Protein AF-B8MJU3-F1 (afdb_monomer)

InterPro domains:
  IPR012337 Ribonuclease H-like superfamily [SSF53098] (1-174)

Mean predicted aligned error: 14.0 Å

pLDDT: mean 76.16, std 20.63, range [31.31, 95.5]

Solvent-accessible surface area (backbone atoms only — not comparable to full-atom values): 12995 Å² total; per-residue (Å²): 107,64,70,57,50,65,76,37,40,71,60,53,54,52,50,38,72,73,38,88,91,46,84,77,80,50,74,64,53,54,50,51,53,50,51,54,40,55,57,51,49,54,56,45,51,61,55,44,56,40,57,75,69,46,82,48,64,39,52,47,53,61,53,53,51,51,53,51,50,53,44,48,34,40,38,69,35,38,82,99,26,53,88,53,55,67,71,57,20,50,53,38,49,58,45,47,64,65,46,46,62,56,49,53,60,52,71,74,37,64,64,34,59,50,37,32,73,68,32,61,47,58,53,49,52,51,49,36,68,76,31,91,47,58,70,59,31,52,49,50,54,50,54,51,51,53,52,47,44,71,76,56,58,81,77,82,71,76,73,67,83,66,76,77,78,94,73,77,95,68,87,75,61,69,66,63,63,55,55,61,71,71,52,82,87,84,68,79,91,65,53,69,68,55,40,70,66,69,51,82,78,77,70,84,77,71,70,80,54,91,58,83,88,76,123

Radius of gyration: 25.43 Å; Cα contacts (8 Å, |Δi|>4): 110; chains: 1; bounding box: 54×61×66 Å

Secondary structure (DSSP, 8-state):
-HHHHHHTHHHHHHHHHH-TTSPPPPHHHHHHHHHHHHHHHHHHHHHHHHHHT---TTTHHHHHHHHHHHHHHHHHT-GGGTT--HHHHHHHHHHHHHHHHHHHHHHH-HHHHHHHHH-HHHHHHHHHHH-S-HHHHHHHHHHHHHHHHHHS---------------------HHHHHHHHTS-S------HHHHHHHS-S--TTGGG-TTTT--

Foldseek 3Di:
DLVVCLVCVVVVQVVCVVDVPDDHDDPVNSVLSVLVCVLVVQLCVLVVVCVVLDPDLLCVVVSLVSNLVSLVCLLVCHDPRVPPDNVRSVVSVVVNVVSVVVSVVSVVDCSSVVSNVPQVQNVLVVQCVVDPDNVVSVVVVVVVLVVCCVVDPPPPPPPPPPPPPDDDDDDDDPVVVVVVVVDDPDDDDDPPSCCSHPNSPDPVPPVPDPCPVPD

Structure (mmCIF, N/CA/C/O backbone):
data_AF-B8MJU3-F1
#
_entry.id   AF-B8MJU3-F1
#
loop_
_atom_site.group_PDB
_atom_site.id
_atom_site.type_symbol
_atom_site.label_atom_id
_atom_site.label_alt_id
_atom_site.label_comp_id
_atom_site.label_asym_id
_atom_site.label_entity_id
_atom_site.label_seq_id
_atom_site.pdbx_PDB_ins_code
_atom_site.Cartn_x
_atom_site.Cartn_y
_atom_site.Cartn_z
_atom_site.occupancy
_atom_site.B_iso_or_equiv
_atom_site.auth_seq_id
_atom_site.auth_comp_id
_atom_site.auth_asym_id
_atom_site.auth_atom_id
_atom_site.pdbx_PDB_model_num
ATOM 1 N N . MET A 1 1 ? -8.856 -7.211 10.590 1.00 86.12 1 MET A N 1
ATOM 2 C CA . MET A 1 1 ? -9.450 -7.024 11.937 1.00 86.12 1 MET A CA 1
ATOM 3 C C . MET A 1 1 ? -10.323 -5.772 12.007 1.00 86.12 1 MET A C 1
ATOM 5 O O . MET A 1 1 ? -11.527 -5.932 12.130 1.00 86.12 1 MET A O 1
ATOM 9 N N . LEU A 1 2 ? -9.765 -4.559 11.866 1.00 90.81 2 LEU A N 1
ATOM 10 C CA . LEU A 1 2 ? -10.526 -3.297 11.968 1.00 90.81 2 LEU A CA 1
ATOM 11 C C . LEU A 1 2 ? -11.702 -3.201 10.983 1.00 90.81 2 LEU A C 1
ATOM 13 O O . LEU A 1 2 ? -12.806 -2.877 11.398 1.00 90.81 2 LEU A O 1
ATOM 17 N N . SER A 1 3 ? -11.503 -3.586 9.717 1.00 92.44 3 SER A N 1
ATOM 18 C CA . SER A 1 3 ? -12.593 -3.635 8.725 1.00 92.44 3 SER A CA 1
ATOM 19 C C . SER A 1 3 ? -13.767 -4.509 9.190 1.00 92.44 3 SER A C 1
ATOM 21 O O . SER A 1 3 ? -14.924 -4.105 9.118 1.00 92.44 3 SER A O 1
ATOM 23 N N . ASN A 1 4 ? -13.472 -5.694 9.738 1.00 92.69 4 ASN A N 1
ATOM 24 C CA . ASN A 1 4 ? -14.496 -6.608 10.247 1.00 92.69 4 ASN A CA 1
ATOM 25 C C . ASN A 1 4 ? -15.175 -6.049 11.501 1.00 92.69 4 ASN A C 1
ATOM 27 O O . ASN A 1 4 ? -16.384 -6.209 11.645 1.00 92.69 4 ASN A O 1
ATOM 31 N N . ALA A 1 5 ? -14.421 -5.381 12.380 1.00 91.31 5 ALA A N 1
ATOM 32 C CA . ALA A 1 5 ? -14.964 -4.733 13.569 1.00 91.31 5 ALA A CA 1
ATOM 33 C C . ALA A 1 5 ? -15.941 -3.607 13.198 1.00 91.31 5 ALA A C 1
ATOM 35 O O . ALA A 1 5 ? -17.046 -3.566 13.726 1.00 91.31 5 ALA A O 1
ATOM 36 N N . LEU A 1 6 ? -15.587 -2.759 12.227 1.00 92.94 6 LEU A N 1
ATOM 37 C CA . LEU A 1 6 ? -16.462 -1.693 11.727 1.00 92.94 6 LEU A CA 1
ATOM 38 C C . LEU A 1 6 ? -17.726 -2.255 11.057 1.00 92.94 6 LEU A C 1
ATOM 40 O O . LEU A 1 6 ? -18.827 -1.786 11.334 1.00 92.94 6 LEU A O 1
ATOM 44 N N . LYS A 1 7 ? -17.596 -3.308 10.236 1.00 94.75 7 LYS A N 1
ATOM 45 C CA . LYS A 1 7 ? -18.743 -4.003 9.617 1.00 94.75 7 LYS A CA 1
ATOM 46 C C . LYS A 1 7 ? -19.655 -4.683 10.639 1.00 94.75 7 LYS A C 1
ATOM 48 O O . LYS A 1 7 ? -20.855 -4.782 10.413 1.00 94.75 7 LYS A O 1
ATOM 53 N N . SER A 1 8 ? -19.083 -5.147 11.748 1.00 94.12 8 SER A N 1
ATOM 54 C CA . SER A 1 8 ? -19.797 -5.875 12.805 1.00 94.12 8 SER A CA 1
ATOM 55 C C . SER A 1 8 ? -20.167 -4.984 13.992 1.00 94.12 8 SER A C 1
ATOM 57 O O . SER A 1 8 ? -20.464 -5.496 15.072 1.00 94.12 8 SER A O 1
ATOM 59 N N . ARG A 1 9 ? -20.129 -3.653 13.823 1.00 92.75 9 ARG A N 1
ATOM 60 C CA . ARG A 1 9 ? -20.332 -2.676 14.900 1.00 92.75 9 ARG A CA 1
ATOM 61 C C . ARG A 1 9 ? -21.593 -2.965 15.714 1.00 92.75 9 ARG A C 1
ATOM 63 O O . ARG A 1 9 ? -21.522 -3.071 16.932 1.00 92.75 9 ARG A O 1
ATOM 70 N N . THR A 1 10 ? -22.728 -3.163 15.046 1.00 92.00 10 THR A N 1
ATOM 71 C CA . THR A 1 10 ? -24.014 -3.423 15.710 1.00 92.00 10 THR A CA 1
ATOM 72 C C . THR A 1 10 ? -24.003 -4.721 16.517 1.00 92.00 10 THR A C 1
ATOM 74 O O . THR A 1 10 ? -24.606 -4.794 17.584 1.00 92.00 10 THR A O 1
ATOM 77 N N . GLN A 1 11 ? -23.336 -5.764 16.022 1.00 92.56 11 GLN A N 1
ATOM 78 C CA . GLN A 1 11 ? -23.203 -7.039 16.725 1.00 92.56 11 GLN A CA 1
ATOM 79 C C . GLN A 1 11 ? -22.299 -6.895 17.953 1.00 92.56 11 GLN A C 1
ATOM 81 O O . GLN A 1 11 ? -22.631 -7.430 19.006 1.00 92.56 11 GLN A O 1
ATOM 86 N N . ILE A 1 12 ? -21.200 -6.144 17.835 1.00 91.19 12 ILE A N 1
ATOM 87 C CA . ILE A 1 12 ? -20.267 -5.871 18.936 1.00 91.19 12 ILE A CA 1
ATOM 88 C C . ILE A 1 12 ? -20.951 -5.046 20.031 1.00 91.19 12 ILE A C 1
ATOM 90 O O . ILE A 1 12 ? -20.868 -5.404 21.201 1.00 91.19 12 ILE A O 1
ATOM 94 N N . GLU A 1 13 ? -21.679 -3.988 19.666 1.00 91.00 13 GLU A N 1
ATOM 95 C CA . GLU A 1 13 ? -22.433 -3.165 20.622 1.00 91.00 13 GLU A CA 1
ATOM 96 C C . GLU A 1 13 ? -23.499 -3.990 21.361 1.00 91.00 13 GLU A C 1
ATOM 98 O O . GLU A 1 13 ? -23.628 -3.877 22.578 1.00 91.00 13 GLU A O 1
ATOM 103 N N . LYS A 1 14 ? -24.219 -4.873 20.653 1.00 90.94 14 LYS A N 1
ATOM 104 C CA . LYS A 1 14 ? -25.174 -5.802 21.279 1.00 90.94 14 LYS A CA 1
ATOM 105 C C . LYS A 1 14 ? -24.488 -6.778 22.229 1.00 90.94 14 LYS A C 1
ATOM 107 O O . LYS A 1 14 ? -24.995 -6.997 23.320 1.00 90.94 14 LYS A O 1
ATOM 112 N N . PHE A 1 15 ? -23.362 -7.360 21.826 1.00 90.31 15 PHE A N 1
ATOM 113 C CA . PHE A 1 15 ? -22.609 -8.294 22.661 1.00 90.31 15 PHE A CA 1
ATOM 114 C C . PHE A 1 15 ? -22.141 -7.633 23.964 1.00 90.31 15 PHE A C 1
ATOM 116 O O . PHE A 1 15 ? -22.414 -8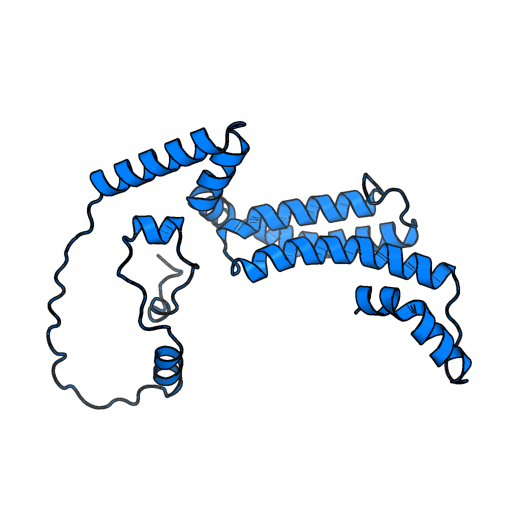.157 25.037 1.00 90.31 15 PHE A O 1
ATOM 123 N N . ILE A 1 16 ? -21.542 -6.441 23.879 1.00 89.69 16 ILE A N 1
ATOM 124 C CA . ILE A 1 16 ? -21.100 -5.666 25.051 1.00 89.69 16 ILE A CA 1
ATOM 125 C C . ILE A 1 16 ? -22.281 -5.256 25.936 1.00 89.69 16 ILE A C 1
ATOM 127 O O . ILE A 1 16 ? -22.144 -5.162 27.145 1.00 89.69 16 ILE A O 1
ATOM 131 N N . HIS A 1 17 ? -23.463 -5.028 25.363 1.00 86.31 17 HIS A N 1
ATOM 132 C CA . HIS A 1 17 ? -24.648 -4.744 26.169 1.00 86.31 17 HIS A CA 1
ATOM 133 C C . HIS A 1 17 ? -25.089 -5.941 27.031 1.00 86.31 17 HIS A C 1
ATOM 135 O O . HIS A 1 17 ? -25.634 -5.736 28.113 1.00 86.31 17 HIS A O 1
ATOM 141 N N . TYR A 1 18 ? -24.875 -7.173 26.557 1.00 88.31 18 TYR A N 1
ATOM 142 C CA . TYR A 1 18 ? -25.215 -8.390 27.299 1.00 88.31 18 TYR A CA 1
ATOM 143 C C . TYR A 1 18 ? -24.105 -8.850 28.253 1.00 88.31 18 TYR A C 1
ATOM 145 O O . TYR A 1 18 ? -24.414 -9.446 29.282 1.00 88.31 18 TYR A O 1
ATOM 153 N N . GLU A 1 19 ? -22.842 -8.565 27.939 1.00 86.81 19 GLU A N 1
ATOM 154 C CA . GLU A 1 19 ? -21.684 -8.899 28.773 1.00 86.81 19 GLU A CA 1
ATOM 155 C C . GLU A 1 19 ? -21.297 -7.726 29.682 1.00 86.81 19 GLU A C 1
ATOM 157 O O . GLU A 1 19 ? -20.797 -6.702 29.222 1.00 86.81 19 GLU A O 1
ATOM 162 N N . THR A 1 20 ? -21.474 -7.871 30.997 1.00 77.69 20 THR A N 1
ATOM 163 C CA . THR A 1 20 ? -21.206 -6.796 31.975 1.00 77.69 20 THR A CA 1
ATOM 164 C C . THR A 1 20 ? -19.725 -6.480 32.184 1.00 77.69 20 THR A C 1
ATOM 166 O O . THR A 1 20 ? -19.395 -5.490 32.834 1.00 77.69 20 THR A O 1
ATOM 169 N N . ASP A 1 21 ? -18.837 -7.308 31.641 1.00 87.50 21 ASP A N 1
ATOM 170 C CA . ASP A 1 21 ? -17.393 -7.215 31.858 1.00 87.50 21 ASP A CA 1
ATOM 171 C C . ASP A 1 21 ? -16.719 -6.152 30.974 1.00 87.50 21 ASP A C 1
ATOM 173 O O . ASP A 1 21 ? -15.553 -5.810 31.186 1.00 87.50 21 ASP A O 1
ATOM 177 N N . PHE A 1 22 ? -17.441 -5.598 29.993 1.00 83.62 22 PHE A N 1
ATOM 178 C CA . PHE A 1 22 ? -16.900 -4.641 29.033 1.00 83.62 22 PHE A CA 1
ATOM 179 C C . PHE A 1 22 ? -17.599 -3.284 29.109 1.00 83.62 22 PHE A C 1
ATOM 181 O O . PHE A 1 22 ? -18.823 -3.176 29.089 1.00 83.62 22 PHE A O 1
ATOM 188 N N . SER A 1 23 ? -16.804 -2.214 29.108 1.00 86.06 23 SER A N 1
ATOM 189 C CA . SER A 1 23 ? -17.331 -0.862 28.925 1.00 86.06 23 SER A CA 1
ATOM 190 C C . SER A 1 23 ? -17.822 -0.666 27.482 1.00 86.06 23 SER A C 1
ATOM 192 O O . SER A 1 23 ? -17.116 -1.053 26.546 1.00 86.06 23 SER A O 1
ATOM 194 N N . PRO A 1 24 ? -18.990 -0.031 27.265 1.00 87.06 24 PRO A N 1
ATOM 195 C CA . PRO A 1 24 ? -19.489 0.250 25.925 1.00 87.06 24 PRO A CA 1
ATOM 196 C C . PRO A 1 24 ? -18.590 1.253 25.199 1.00 87.06 24 PRO A C 1
ATOM 198 O O . PRO A 1 24 ? -18.141 2.242 25.779 1.00 87.06 24 PRO A O 1
ATOM 201 N N . PHE A 1 25 ? -18.371 1.017 23.905 1.00 89.31 25 PHE A N 1
ATOM 202 C CA . PHE A 1 25 ? -17.689 1.973 23.038 1.00 89.31 25 PHE A CA 1
ATOM 203 C C . PHE A 1 25 ? -18.549 3.218 22.827 1.00 89.31 25 PHE A C 1
ATOM 205 O O . PHE A 1 25 ? -19.739 3.134 22.513 1.00 89.31 25 PHE A O 1
ATOM 212 N N . SER A 1 26 ? -17.933 4.387 22.953 1.00 91.19 26 SER A N 1
ATOM 213 C CA . SER A 1 26 ? -18.559 5.652 22.599 1.00 91.19 26 SER A CA 1
ATOM 214 C C . SER A 1 26 ? -18.568 5.858 21.082 1.00 91.19 26 SER A C 1
ATOM 216 O O . SER A 1 26 ? -17.800 5.250 20.333 1.00 91.19 26 SER A O 1
ATOM 218 N N . GLN A 1 27 ? -19.394 6.792 20.603 1.00 91.00 27 GLN A N 1
ATOM 219 C CA . GLN A 1 27 ? -19.355 7.203 19.196 1.00 91.00 27 GLN A CA 1
ATOM 220 C C . GLN A 1 27 ? -17.965 7.724 18.788 1.00 91.00 27 GLN A C 1
ATOM 222 O O . GLN A 1 27 ? -17.541 7.502 17.656 1.00 91.00 27 GLN A O 1
ATOM 227 N N . LYS A 1 28 ? -17.240 8.370 19.712 1.00 92.00 28 LYS A N 1
ATOM 228 C CA . LYS A 1 28 ? -15.878 8.860 19.475 1.00 92.00 28 LYS A CA 1
ATOM 229 C C . LYS A 1 28 ? -14.897 7.710 19.241 1.00 92.00 28 LYS A C 1
ATOM 231 O O . LYS A 1 28 ? -14.054 7.817 18.356 1.00 92.00 28 LYS A O 1
ATOM 236 N N . ASP A 1 29 ? -15.037 6.605 19.972 1.00 91.56 29 ASP A N 1
ATOM 237 C CA . ASP A 1 29 ? -14.177 5.428 19.794 1.00 91.56 29 ASP A CA 1
ATOM 238 C C . ASP A 1 29 ? -14.369 4.808 18.408 1.00 91.56 29 ASP A C 1
ATOM 240 O O . ASP A 1 29 ? -13.398 4.476 17.730 1.00 91.56 29 ASP A O 1
ATOM 244 N N . TRP A 1 30 ? -15.617 4.728 17.939 1.00 93.75 30 TRP A N 1
ATOM 245 C CA . TRP A 1 30 ? -15.925 4.248 16.592 1.00 93.75 30 TRP A CA 1
ATOM 246 C C . TRP A 1 30 ? -15.385 5.165 15.495 1.00 93.75 30 TRP A C 1
ATOM 248 O O . TRP A 1 30 ? -14.824 4.670 14.516 1.00 93.75 30 TRP A O 1
ATOM 258 N N . THR A 1 31 ? -15.504 6.486 15.661 1.00 93.12 31 THR A N 1
ATOM 259 C CA . THR A 1 31 ? -14.903 7.458 14.735 1.00 93.12 31 THR A CA 1
ATOM 260 C C . THR A 1 31 ? -13.386 7.294 14.683 1.00 93.12 31 THR A C 1
ATOM 262 O O . THR A 1 31 ? -12.822 7.159 13.597 1.00 93.12 31 THR A O 1
ATOM 265 N N . ARG A 1 32 ? -12.733 7.190 15.846 1.00 93.06 32 ARG A N 1
ATOM 266 C CA . ARG A 1 32 ? -11.284 6.982 15.955 1.00 93.06 32 ARG A CA 1
ATOM 267 C C . ARG A 1 32 ? -10.842 5.688 15.266 1.00 93.06 32 ARG A C 1
ATOM 269 O O . ARG A 1 32 ? -9.872 5.684 14.512 1.00 93.06 32 ARG A O 1
ATOM 276 N N . LEU A 1 33 ? -11.567 4.586 15.476 1.00 94.00 33 LEU A N 1
ATOM 277 C CA . LEU A 1 33 ? -11.304 3.306 14.805 1.00 94.00 33 LEU A CA 1
ATOM 278 C C . LEU A 1 33 ? -11.457 3.409 13.284 1.00 94.00 33 LEU A C 1
ATOM 280 O O . LEU A 1 33 ? -10.676 2.799 12.553 1.00 94.00 33 LEU A O 1
ATOM 284 N N . SER A 1 34 ? -12.435 4.181 12.807 1.00 93.88 34 SER A N 1
ATOM 285 C CA . SER A 1 34 ? -12.635 4.431 11.379 1.00 93.88 34 SER A CA 1
ATOM 286 C C . SER A 1 34 ? -11.477 5.224 10.772 1.00 93.88 34 SER A C 1
ATOM 288 O O . SER A 1 34 ? -10.950 4.823 9.738 1.00 93.88 34 SER A O 1
ATOM 290 N N . GLN A 1 35 ? -11.025 6.295 11.429 1.00 94.19 35 GLN A N 1
ATOM 291 C C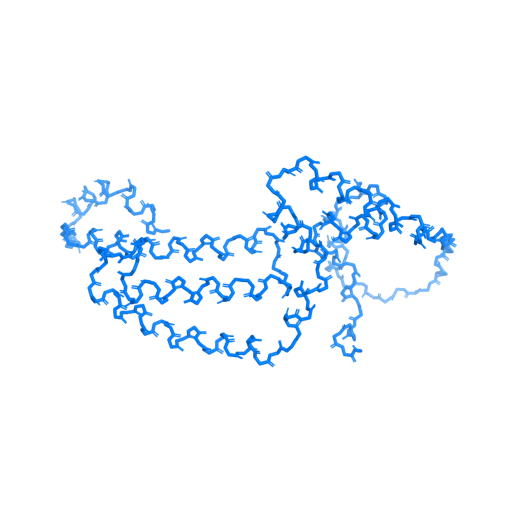A . GLN A 1 35 ? -9.875 7.091 10.979 1.00 94.19 35 GLN A CA 1
ATOM 292 C C . GLN A 1 35 ? -8.591 6.245 10.928 1.00 94.19 35 GLN A C 1
ATOM 294 O O . GLN A 1 35 ? -7.889 6.243 9.919 1.00 94.19 35 GLN A O 1
ATOM 299 N N . ILE A 1 36 ? -8.323 5.436 11.963 1.00 94.31 36 ILE A N 1
ATOM 300 C CA . ILE A 1 36 ? -7.186 4.498 11.974 1.00 94.31 36 ILE A CA 1
ATOM 301 C C . ILE A 1 36 ? -7.300 3.484 10.826 1.00 94.31 36 ILE A C 1
ATOM 303 O O . ILE A 1 36 ? -6.309 3.167 10.165 1.00 94.31 36 ILE A O 1
ATOM 307 N N . HIS A 1 37 ? -8.505 2.965 10.577 1.00 94.50 37 HIS A N 1
ATOM 308 C CA . HIS A 1 37 ? -8.744 2.024 9.489 1.00 94.50 37 HIS A CA 1
ATOM 309 C C . HIS A 1 37 ? -8.447 2.636 8.118 1.00 94.50 37 HIS A C 1
ATOM 311 O O . HIS A 1 37 ? -7.859 1.944 7.296 1.00 94.50 37 HIS A O 1
ATOM 317 N N . ILE A 1 38 ? -8.809 3.899 7.872 1.00 92.81 38 ILE A N 1
ATOM 318 C CA . ILE A 1 38 ? -8.563 4.574 6.588 1.00 92.81 38 ILE A CA 1
ATOM 319 C C . ILE A 1 38 ? -7.065 4.549 6.251 1.00 92.81 38 ILE A C 1
ATOM 321 O O . ILE A 1 38 ? -6.686 4.003 5.215 1.00 92.81 38 ILE A O 1
ATOM 325 N N . ILE A 1 39 ? -6.208 4.998 7.172 1.00 92.25 39 ILE A N 1
ATOM 326 C CA . ILE A 1 39 ? -4.750 5.014 6.969 1.00 92.25 39 ILE A CA 1
ATOM 327 C C . ILE A 1 39 ? -4.203 3.594 6.773 1.00 92.25 39 ILE A C 1
ATOM 329 O O . ILE A 1 39 ? -3.500 3.310 5.802 1.00 92.25 39 ILE A O 1
ATOM 333 N N . LEU A 1 40 ? -4.547 2.670 7.678 1.00 93.19 40 LEU A N 1
ATOM 334 C CA . LEU A 1 40 ? -4.032 1.300 7.615 1.00 93.19 40 LEU A CA 1
ATOM 335 C C . LEU A 1 40 ? -4.541 0.530 6.395 1.00 93.19 40 LEU A C 1
ATOM 337 O O . LEU A 1 40 ? -3.854 -0.372 5.921 1.00 93.19 40 LEU A O 1
ATOM 341 N N . SER A 1 41 ? -5.726 0.861 5.884 1.00 91.75 41 SER A N 1
ATOM 342 C CA . SER A 1 41 ? -6.273 0.230 4.685 1.00 91.75 41 SER A CA 1
ATOM 343 C C . SER A 1 41 ? -5.472 0.600 3.441 1.00 91.75 41 SER A C 1
ATOM 345 O O . SER A 1 41 ? -5.120 -0.302 2.688 1.00 91.75 41 SER A O 1
ATOM 347 N N . LYS A 1 42 ? -5.085 1.875 3.289 1.00 89.88 42 LYS A N 1
ATOM 348 C CA . LYS A 1 42 ? -4.201 2.338 2.208 1.00 89.88 42 LYS A CA 1
ATOM 349 C C . LYS A 1 42 ? -2.804 1.736 2.317 1.00 89.88 42 LYS A C 1
ATOM 351 O O . LYS A 1 42 ? -2.272 1.215 1.344 1.00 89.88 42 LYS A O 1
ATOM 356 N N . PHE A 1 43 ? -2.245 1.692 3.526 1.00 89.75 43 PHE A N 1
ATOM 357 C CA . PHE A 1 43 ? -0.972 1.008 3.765 1.00 89.75 43 PHE A CA 1
ATOM 358 C C . PHE A 1 43 ? -1.042 -0.483 3.374 1.00 89.75 43 PHE A C 1
ATOM 360 O O . PHE A 1 43 ? -0.129 -1.031 2.751 1.00 89.75 43 PHE A O 1
ATOM 367 N N . ASN A 1 44 ? -2.145 -1.153 3.721 1.00 90.19 44 ASN A N 1
ATOM 368 C CA . ASN A 1 44 ? -2.381 -2.544 3.348 1.00 90.19 44 ASN A CA 1
ATOM 369 C C . ASN A 1 44 ? -2.562 -2.714 1.836 1.00 90.19 44 ASN A C 1
ATOM 371 O O . ASN A 1 44 ? -2.059 -3.683 1.294 1.00 90.19 44 ASN A O 1
ATOM 375 N N . GLU A 1 45 ? -3.252 -1.802 1.156 1.00 87.31 45 GLU A N 1
ATOM 376 C CA . GLU A 1 45 ? -3.428 -1.825 -0.301 1.00 87.31 45 GLU A CA 1
ATOM 377 C C . GLU A 1 45 ? -2.072 -1.843 -1.020 1.00 87.31 45 GLU A C 1
ATOM 379 O O . GLU A 1 45 ? -1.799 -2.760 -1.798 1.00 87.31 45 GLU A O 1
ATOM 384 N N . PHE A 1 46 ? -1.172 -0.919 -0.666 1.00 82.19 46 PHE A N 1
ATOM 385 C CA . PHE A 1 46 ? 0.169 -0.864 -1.251 1.00 82.19 46 PHE A CA 1
ATOM 386 C C . PHE A 1 46 ? 1.005 -2.104 -0.933 1.00 82.19 46 PHE A C 1
ATOM 388 O O . PHE A 1 46 ? 1.656 -2.659 -1.811 1.00 82.19 46 PHE A O 1
ATOM 395 N N . THR A 1 47 ? 0.992 -2.585 0.310 1.00 82.88 47 THR A N 1
ATOM 396 C CA . THR A 1 47 ? 1.794 -3.763 0.689 1.00 82.88 47 THR A CA 1
ATOM 397 C C . THR A 1 47 ? 1.222 -5.080 0.153 1.00 82.88 47 THR A C 1
ATOM 399 O O . THR A 1 47 ? 1.980 -6.001 -0.175 1.00 82.88 47 THR A O 1
ATOM 402 N N . LEU A 1 48 ? -0.100 -5.173 0.003 1.00 82.44 48 LEU A N 1
ATOM 403 C CA . LEU A 1 48 ? -0.780 -6.315 -0.598 1.00 82.44 48 LEU A CA 1
ATOM 404 C C . LEU A 1 48 ? -0.483 -6.400 -2.093 1.00 82.44 48 LEU A C 1
ATOM 406 O O . LEU A 1 48 ? -0.128 -7.482 -2.552 1.00 82.44 48 LEU A O 1
ATOM 410 N N . PHE A 1 49 ? -0.527 -5.276 -2.816 1.00 76.94 49 PHE A N 1
ATOM 411 C CA . PHE A 1 49 ? -0.185 -5.215 -4.243 1.00 76.94 49 PHE A CA 1
ATOM 412 C C . PHE A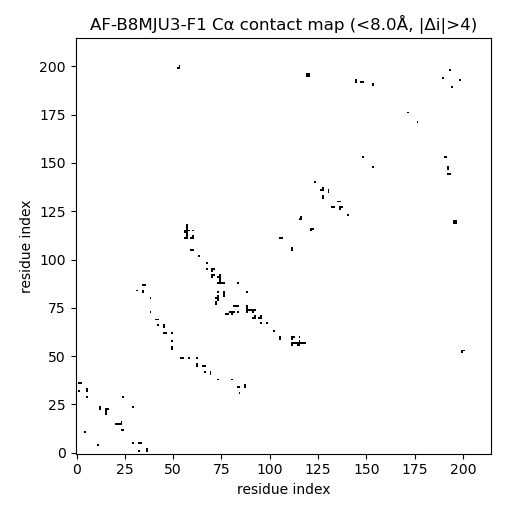 1 49 ? 1.155 -5.909 -4.540 1.00 76.94 49 PHE A C 1
ATOM 414 O O . PHE A 1 49 ? 1.286 -6.707 -5.466 1.00 76.94 49 PHE A O 1
ATOM 421 N N . VAL A 1 50 ? 2.146 -5.676 -3.687 1.00 71.69 50 VAL A N 1
ATOM 422 C CA . VAL A 1 50 ? 3.504 -6.230 -3.803 1.00 71.69 50 VAL A CA 1
ATOM 423 C C . VAL A 1 50 ? 3.543 -7.703 -3.447 1.00 71.69 50 VAL A C 1
ATOM 425 O O . VAL A 1 50 ? 4.232 -8.496 -4.090 1.00 71.69 50 VAL A O 1
ATOM 428 N N . SER A 1 51 ? 2.807 -8.065 -2.400 1.00 71.94 51 SER A N 1
ATOM 429 C CA . SER A 1 51 ? 2.732 -9.436 -1.909 1.00 71.94 51 SER A CA 1
ATOM 430 C C . SER A 1 51 ? 2.070 -10.347 -2.944 1.00 71.94 51 SER A C 1
ATOM 432 O O . SER A 1 51 ? 2.577 -11.434 -3.220 1.00 71.94 51 SER A O 1
ATOM 434 N N . GLU A 1 52 ? 0.986 -9.886 -3.571 1.00 72.75 52 GLU A N 1
ATOM 435 C CA . GLU A 1 52 ? 0.256 -10.613 -4.614 1.00 72.75 52 GLU A CA 1
ATOM 436 C C . GLU A 1 52 ? 1.055 -10.724 -5.913 1.00 72.75 52 GLU A C 1
ATOM 438 O O . GLU A 1 52 ? 1.064 -11.784 -6.543 1.00 72.75 52 GLU A O 1
ATOM 443 N N . ARG A 1 53 ? 1.809 -9.681 -6.287 1.00 64.31 53 ARG A N 1
ATOM 444 C CA . ARG A 1 53 ? 2.697 -9.723 -7.462 1.00 64.31 53 ARG A CA 1
ATOM 445 C C . ARG A 1 53 ? 3.995 -10.516 -7.255 1.00 64.31 53 ARG A C 1
ATOM 447 O O . ARG A 1 53 ? 4.806 -10.576 -8.179 1.00 64.31 53 ARG A O 1
ATOM 454 N N . LYS A 1 54 ? 4.139 -11.188 -6.104 1.00 65.31 54 LYS A N 1
ATOM 455 C CA . LYS A 1 54 ? 5.382 -11.721 -5.525 1.00 65.31 54 LYS A CA 1
ATOM 456 C C . LYS A 1 54 ? 6.407 -10.599 -5.285 1.00 65.31 54 LYS A C 1
ATOM 458 O O . LYS A 1 54 ? 6.767 -9.902 -6.230 1.00 65.31 54 LYS A O 1
ATOM 463 N N . PRO A 1 55 ? 6.949 -10.449 -4.063 1.00 67.06 55 PRO A N 1
ATOM 464 C CA . PRO A 1 55 ? 7.891 -9.377 -3.759 1.00 67.06 55 PRO A CA 1
ATOM 465 C C . PRO A 1 55 ? 9.096 -9.385 -4.704 1.00 67.06 55 PRO A C 1
ATOM 467 O O . PRO A 1 55 ? 9.831 -10.371 -4.786 1.00 67.06 55 PRO A O 1
ATOM 470 N N . GLN A 1 56 ? 9.291 -8.278 -5.418 1.00 73.69 56 GLN A N 1
ATOM 471 C CA . GLN A 1 56 ? 10.394 -8.090 -6.352 1.00 73.69 56 GLN A CA 1
ATOM 472 C C . GLN A 1 56 ? 11.214 -6.877 -5.955 1.00 73.69 56 GLN A C 1
ATOM 474 O O . GLN A 1 56 ? 10.659 -5.831 -5.626 1.00 73.69 56 GLN A O 1
ATOM 479 N N . ILE A 1 57 ? 12.533 -6.996 -6.074 1.00 83.56 57 ILE A N 1
ATOM 480 C CA . ILE A 1 57 ? 13.448 -5.897 -5.765 1.00 83.56 57 ILE A CA 1
ATOM 481 C C . ILE A 1 57 ? 13.233 -4.670 -6.672 1.00 83.56 57 ILE A C 1
ATOM 483 O O . ILE A 1 57 ? 13.465 -3.547 -6.234 1.00 83.56 57 ILE A O 1
ATOM 487 N N . SER A 1 58 ? 12.725 -4.868 -7.896 1.00 81.00 58 SER A N 1
ATOM 488 C CA . SER A 1 58 ? 12.370 -3.787 -8.824 1.00 81.00 58 SER A CA 1
ATOM 489 C C . SER A 1 58 ? 11.173 -2.959 -8.363 1.00 81.00 58 SER A C 1
ATOM 491 O O . SER A 1 58 ? 11.112 -1.772 -8.657 1.00 81.00 58 SER A O 1
ATOM 493 N N . LEU A 1 59 ? 10.241 -3.542 -7.604 1.00 80.50 59 LEU A N 1
ATOM 494 C CA . LEU A 1 59 ? 9.070 -2.823 -7.094 1.00 80.50 59 LEU A CA 1
ATOM 495 C C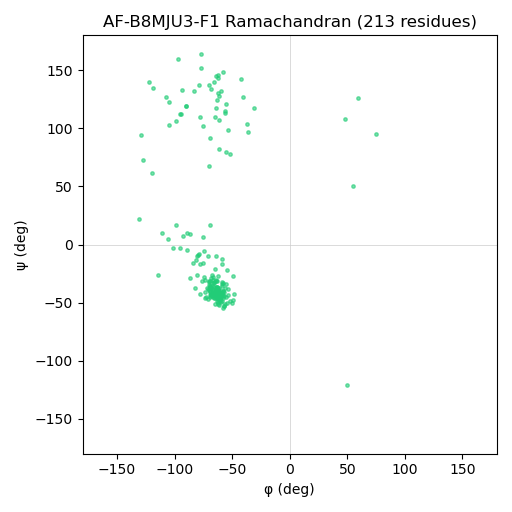 . LEU A 1 59 ? 9.372 -2.052 -5.807 1.00 80.50 59 LEU A C 1
ATOM 497 O O . LEU A 1 59 ? 8.604 -1.163 -5.447 1.00 80.50 59 LEU A O 1
ATOM 501 N N . THR A 1 60 ? 10.483 -2.359 -5.128 1.00 85.12 60 THR A N 1
ATOM 502 C CA . THR A 1 60 ? 10.851 -1.761 -3.839 1.00 85.12 60 THR A CA 1
ATOM 503 C C . THR A 1 60 ? 10.823 -0.237 -3.888 1.00 85.12 60 THR A C 1
ATOM 505 O O . THR A 1 60 ? 10.200 0.372 -3.027 1.00 85.12 60 THR A O 1
ATOM 508 N N . VAL A 1 61 ? 11.434 0.385 -4.902 1.00 84.81 61 VAL A N 1
ATOM 509 C CA . VAL A 1 61 ? 11.474 1.853 -5.009 1.00 84.81 61 VAL A CA 1
ATOM 510 C C . VAL A 1 61 ? 10.058 2.430 -5.027 1.00 84.81 61 VAL A C 1
ATOM 512 O O . VAL A 1 61 ? 9.729 3.245 -4.175 1.00 84.81 61 VAL A O 1
ATOM 515 N N . LEU A 1 62 ? 9.194 1.947 -5.924 1.00 82.50 62 LEU A N 1
ATOM 516 C CA . LEU A 1 62 ? 7.828 2.460 -6.082 1.00 82.50 62 LEU A CA 1
ATOM 517 C C . LEU A 1 62 ? 7.059 2.433 -4.756 1.00 82.50 62 LEU A C 1
ATOM 519 O O . LEU A 1 62 ? 6.547 3.449 -4.307 1.00 82.50 62 LEU A O 1
ATOM 523 N N . ILE A 1 63 ? 7.062 1.290 -4.072 1.00 86.81 63 ILE A N 1
ATOM 524 C CA . ILE A 1 63 ? 6.317 1.108 -2.819 1.00 86.81 63 ILE A CA 1
ATOM 525 C C . ILE A 1 63 ? 6.837 2.042 -1.737 1.00 86.81 63 ILE A C 1
ATOM 527 O O . ILE A 1 63 ? 6.057 2.599 -0.969 1.00 86.81 63 ILE A O 1
ATOM 531 N N . TYR A 1 64 ? 8.159 2.186 -1.642 1.00 88.69 64 TYR A N 1
ATOM 532 C CA . TYR A 1 64 ? 8.744 2.985 -0.582 1.00 88.69 64 TYR A CA 1
ATOM 533 C C . TYR A 1 64 ? 8.476 4.485 -0.775 1.00 88.69 64 TYR A C 1
ATOM 535 O O . TYR A 1 64 ? 8.315 5.206 0.212 1.00 88.69 64 TYR A O 1
ATOM 543 N N . TYR A 1 65 ? 8.381 4.954 -2.017 1.00 88.00 65 TYR A N 1
ATOM 544 C CA . TYR A 1 65 ? 7.960 6.322 -2.312 1.00 88.00 65 TYR A CA 1
ATOM 545 C C . TYR A 1 65 ? 6.457 6.519 -2.060 1.00 88.00 65 TYR A C 1
ATOM 547 O O . TYR A 1 65 ? 6.083 7.465 -1.371 1.00 88.00 65 TYR A O 1
ATOM 555 N N . GLU A 1 66 ? 5.601 5.593 -2.499 1.00 88.44 66 GLU A N 1
ATOM 556 C CA . GLU A 1 66 ? 4.151 5.677 -2.252 1.00 88.44 66 GLU A CA 1
ATOM 557 C C . GLU A 1 66 ? 3.811 5.665 -0.756 1.00 88.44 66 GLU A C 1
ATOM 559 O O . GLU A 1 66 ? 3.037 6.487 -0.269 1.00 88.44 66 GLU A O 1
ATOM 564 N N . LEU A 1 67 ? 4.446 4.781 0.020 1.00 91.19 67 LEU A N 1
ATOM 565 C CA . LEU A 1 67 ? 4.270 4.744 1.472 1.00 91.19 67 LEU A CA 1
ATOM 566 C C . LEU A 1 67 ? 4.838 5.991 2.158 1.00 91.19 67 LEU A C 1
ATOM 568 O O . LEU A 1 67 ? 4.293 6.422 3.174 1.00 91.19 67 LEU A O 1
ATOM 572 N N . TYR A 1 68 ? 5.918 6.575 1.629 1.00 91.44 68 TYR A N 1
ATOM 573 C CA . TYR A 1 68 ? 6.457 7.831 2.145 1.00 91.44 68 TYR A CA 1
ATOM 574 C C . TYR A 1 68 ? 5.442 8.968 1.981 1.00 91.44 68 TYR A C 1
ATOM 576 O O . TYR A 1 68 ? 5.160 9.660 2.963 1.00 91.44 68 TYR A O 1
ATOM 584 N N . ASN A 1 69 ? 4.864 9.109 0.785 1.00 91.00 69 ASN A N 1
ATOM 585 C CA . ASN A 1 69 ? 3.845 10.115 0.479 1.00 91.00 69 ASN A CA 1
ATOM 586 C C . ASN A 1 69 ? 2.599 9.908 1.343 1.00 91.00 69 ASN A C 1
ATOM 588 O O . ASN A 1 69 ? 2.233 10.800 2.101 1.00 91.00 69 ASN A O 1
ATOM 592 N N . LEU A 1 70 ? 2.054 8.684 1.362 1.00 92.75 70 LEU A N 1
ATOM 593 C CA . LEU A 1 70 ? 0.897 8.307 2.177 1.00 92.75 70 LEU A CA 1
ATOM 594 C C . LEU A 1 70 ? 1.040 8.739 3.644 1.00 92.75 70 LEU A C 1
ATOM 596 O O . LEU A 1 70 ? 0.109 9.284 4.237 1.00 92.75 70 LEU A O 1
ATOM 600 N N . LEU A 1 71 ? 2.193 8.453 4.259 1.00 93.88 71 LEU A N 1
ATOM 601 C CA . LEU A 1 71 ? 2.425 8.789 5.663 1.00 93.88 71 LEU A CA 1
ATOM 602 C C . LEU A 1 71 ? 2.549 10.302 5.877 1.00 93.88 71 LEU A C 1
ATOM 604 O O . LEU A 1 71 ? 2.078 10.792 6.904 1.00 93.88 71 LEU A O 1
ATOM 608 N N . HIS A 1 72 ? 3.151 11.037 4.937 1.00 94.38 72 HIS A N 1
ATOM 609 C CA . HIS A 1 72 ? 3.231 12.498 5.010 1.00 94.38 72 HIS A CA 1
ATOM 610 C C . HIS A 1 72 ? 1.859 13.143 4.820 1.00 94.38 72 HIS A C 1
ATOM 612 O O . HIS A 1 72 ? 1.482 13.978 5.638 1.00 94.38 72 HIS A O 1
ATOM 618 N N . ASP A 1 73 ? 1.069 12.699 3.844 1.00 94.19 73 ASP A N 1
ATOM 619 C CA . ASP A 1 73 ? -0.282 13.215 3.617 1.00 94.19 73 ASP A CA 1
ATOM 620 C C . ASP A 1 73 ? -1.182 12.968 4.830 1.00 94.19 73 ASP A C 1
ATOM 622 O O . ASP A 1 73 ? -1.901 13.866 5.270 1.00 94.19 73 ASP A O 1
ATOM 626 N N . ALA A 1 74 ? -1.078 11.793 5.457 1.00 94.44 74 ALA A N 1
ATOM 627 C CA . ALA A 1 74 ? -1.800 11.494 6.689 1.00 94.44 74 ALA A CA 1
ATOM 628 C C . ALA A 1 74 ? -1.302 12.309 7.901 1.00 94.44 74 ALA A C 1
ATOM 630 O O . ALA A 1 74 ? -2.110 12.731 8.729 1.00 94.44 74 ALA A O 1
ATOM 631 N N . ALA A 1 75 ? 0.006 12.561 8.023 1.00 94.94 75 ALA A N 1
ATOM 632 C CA . ALA A 1 75 ? 0.576 13.357 9.117 1.00 94.94 75 ALA A CA 1
ATOM 633 C C . ALA A 1 75 ? 0.322 14.869 8.970 1.00 94.94 75 ALA A C 1
ATOM 635 O O . ALA A 1 75 ? 0.285 15.588 9.974 1.00 94.94 75 ALA A O 1
ATOM 636 N N . GLU A 1 76 ? 0.173 15.351 7.738 1.00 95.50 76 GLU A N 1
ATOM 637 C CA . GLU A 1 76 ? -0.134 16.743 7.393 1.00 95.50 76 GLU A CA 1
ATOM 638 C C . GLU A 1 76 ? -1.632 16.981 7.170 1.00 95.50 76 GLU A C 1
ATOM 640 O O . GLU A 1 76 ? -2.042 18.123 6.966 1.00 95.50 76 GLU A O 1
ATOM 645 N N . ARG A 1 77 ? -2.448 15.919 7.258 1.00 94.19 77 ARG A N 1
ATOM 646 C CA . ARG A 1 77 ? -3.903 15.940 7.054 1.00 94.19 77 ARG A CA 1
ATOM 647 C C . ARG A 1 77 ? -4.284 16.539 5.698 1.00 94.19 77 ARG A C 1
ATOM 649 O O . ARG A 1 77 ? -5.110 17.447 5.601 1.00 94.19 77 ARG A O 1
ATOM 656 N N . LYS A 1 78 ? -3.645 16.039 4.646 1.00 91.69 78 LYS A N 1
ATOM 657 C CA . LYS A 1 78 ? -3.893 16.416 3.253 1.00 91.69 78 LYS A CA 1
ATOM 658 C C . LYS A 1 78 ? -4.830 15.425 2.574 1.00 91.69 78 LYS A C 1
ATOM 660 O O . LYS A 1 78 ? -4.965 14.289 3.019 1.00 91.69 78 LYS A O 1
ATOM 665 N N . GLU A 1 79 ? -5.451 15.881 1.488 1.00 88.31 79 GLU A N 1
ATOM 666 C CA . GLU A 1 79 ? -6.258 15.052 0.583 1.00 88.31 79 GLU A CA 1
ATOM 667 C C . GLU A 1 79 ? -7.300 14.198 1.332 1.00 88.31 79 GLU A C 1
ATOM 669 O O . GLU A 1 79 ? -8.130 14.738 2.068 1.00 88.31 79 GLU A O 1
ATOM 674 N N . ASP A 1 80 ? -7.219 12.874 1.190 1.00 86.31 80 ASP A N 1
ATOM 675 C CA . ASP A 1 80 ? -8.098 11.878 1.810 1.00 86.31 80 ASP A CA 1
ATOM 676 C C . ASP A 1 80 ? -8.020 11.852 3.354 1.00 86.31 80 ASP A C 1
ATOM 678 O O . ASP A 1 80 ? -8.833 11.196 4.010 1.00 86.31 80 ASP A O 1
ATOM 682 N N . PHE A 1 81 ? -7.058 12.560 3.960 1.00 91.94 81 PHE A N 1
ATOM 683 C CA . PHE A 1 81 ? -6.790 12.571 5.402 1.00 91.94 81 PHE A CA 1
ATOM 684 C C . PHE A 1 81 ? -7.132 13.899 6.097 1.00 91.94 81 PHE A C 1
ATOM 686 O O . PHE A 1 81 ? -6.801 14.078 7.272 1.00 91.94 81 PHE A O 1
ATOM 693 N N . ALA A 1 82 ? -7.813 14.828 5.416 1.00 91.25 82 ALA A N 1
ATOM 694 C CA . ALA A 1 82 ? -8.151 16.150 5.962 1.00 91.25 82 ALA A CA 1
ATOM 695 C C . ALA A 1 82 ? -8.944 16.093 7.285 1.00 91.25 82 ALA A C 1
ATOM 697 O O . ALA A 1 82 ? -8.698 16.874 8.216 1.00 91.25 82 ALA A O 1
ATOM 698 N N . ASP A 1 83 ? -9.842 15.112 7.385 1.00 91.25 83 ASP A N 1
ATOM 699 C CA . ASP A 1 83 ? -10.777 14.924 8.500 1.00 91.25 83 ASP A CA 1
ATOM 700 C C . ASP A 1 83 ? -10.220 14.056 9.644 1.00 91.25 83 ASP A C 1
ATOM 702 O O . ASP A 1 83 ? -10.963 13.634 10.535 1.00 91.25 83 ASP A O 1
ATOM 706 N N . ILE A 1 84 ? -8.923 13.736 9.630 1.00 93.94 84 ILE A N 1
ATOM 707 C CA . ILE A 1 84 ? -8.299 12.944 10.693 1.00 93.94 84 ILE A CA 1
ATOM 708 C C . ILE A 1 84 ? -8.009 13.809 11.922 1.00 93.94 84 ILE A C 1
ATOM 710 O O . ILE A 1 84 ? -7.520 14.935 11.817 1.00 93.94 84 ILE A O 1
ATOM 714 N N . ASP A 1 85 ? -8.298 13.258 13.103 1.00 95.25 85 ASP A N 1
ATOM 715 C CA . ASP A 1 85 ? -8.026 13.906 14.383 1.00 95.25 85 ASP A CA 1
ATOM 716 C C . ASP A 1 85 ? -6.513 14.142 14.576 1.00 95.25 85 ASP A C 1
ATOM 718 O O . ASP A 1 85 ? -5.672 13.313 14.216 1.00 95.25 85 ASP A O 1
ATOM 722 N N . GLU A 1 86 ? -6.151 15.272 15.193 1.00 94.88 86 GLU A N 1
ATOM 723 C CA . GLU A 1 86 ? -4.746 15.682 15.365 1.00 94.88 86 GLU A CA 1
ATOM 724 C C . GLU A 1 86 ? -3.911 14.658 16.144 1.00 94.88 86 GLU A C 1
ATOM 726 O O . GLU A 1 86 ? -2.720 14.487 15.890 1.00 94.88 86 GLU A O 1
ATOM 731 N N . ASP A 1 87 ? -4.515 13.942 17.091 1.00 94.75 87 ASP A N 1
ATOM 732 C CA . ASP A 1 87 ? -3.801 12.932 17.865 1.00 94.75 87 ASP A CA 1
ATOM 733 C C . ASP A 1 87 ? -3.439 11.698 17.022 1.00 94.75 87 ASP A C 1
ATOM 735 O O . ASP A 1 87 ? -2.377 11.106 17.230 1.00 94.75 87 ASP A O 1
ATOM 739 N N . ILE A 1 88 ? -4.264 11.338 16.034 1.00 94.75 88 ILE A N 1
ATOM 740 C CA . ILE A 1 88 ? -3.938 10.304 15.047 1.00 94.75 88 ILE A CA 1
ATOM 741 C C . ILE A 1 88 ? -2.862 10.815 14.091 1.00 94.75 88 ILE A C 1
ATOM 743 O O . ILE A 1 88 ? -1.878 10.108 13.884 1.00 94.75 88 ILE A O 1
ATOM 747 N N . ALA A 1 89 ? -2.987 12.035 13.562 1.00 95.38 89 ALA A N 1
ATOM 748 C CA . ALA A 1 89 ? -1.962 12.624 12.694 1.00 95.38 89 ALA A CA 1
ATOM 749 C C . ALA A 1 89 ? -0.593 12.699 13.399 1.00 95.38 89 ALA A C 1
ATOM 751 O O . ALA A 1 89 ? 0.441 12.358 12.822 1.00 95.38 89 ALA A O 1
ATOM 752 N N . SER A 1 90 ? -0.583 13.044 14.688 1.00 95.06 90 SER A N 1
ATOM 753 C CA . SER A 1 90 ? 0.613 13.011 15.534 1.00 95.06 90 SER A CA 1
ATOM 754 C C . SER A 1 90 ? 1.193 11.598 15.678 1.00 95.06 90 SER A C 1
ATOM 756 O O . SER A 1 90 ? 2.397 11.398 15.514 1.00 95.06 90 SER A O 1
ATOM 758 N N . ALA A 1 91 ? 0.350 10.582 15.889 1.00 94.88 91 ALA A N 1
ATOM 759 C CA . ALA A 1 91 ? 0.799 9.189 15.931 1.00 94.88 91 ALA A CA 1
ATOM 760 C C . ALA A 1 91 ? 1.392 8.714 14.588 1.00 94.88 91 ALA A C 1
ATOM 762 O O . ALA A 1 91 ? 2.369 7.961 14.573 1.00 94.88 91 ALA A O 1
ATOM 763 N N . VAL A 1 92 ? 0.840 9.170 13.460 1.00 95.00 92 VAL A N 1
ATOM 764 C CA . VAL A 1 92 ? 1.387 8.899 12.121 1.00 95.00 92 VAL A CA 1
ATOM 765 C C . VAL A 1 92 ? 2.741 9.578 11.948 1.00 95.00 92 VAL A C 1
ATOM 767 O O . VAL A 1 92 ? 3.672 8.950 11.447 1.00 95.00 92 VAL A O 1
ATOM 770 N N . ARG A 1 93 ? 2.904 10.809 12.434 1.00 94.38 93 ARG A N 1
ATOM 771 C CA . ARG A 1 93 ? 4.185 11.528 12.405 1.00 94.38 93 ARG A CA 1
ATOM 772 C C . ARG A 1 93 ? 5.294 10.753 13.119 1.00 94.38 93 ARG A C 1
ATOM 774 O O . ARG A 1 93 ? 6.390 10.605 12.588 1.00 94.38 93 ARG A O 1
ATOM 781 N N . GLU A 1 94 ? 4.986 10.144 14.261 1.00 93.69 94 GLU A N 1
ATOM 782 C CA . GLU A 1 94 ? 5.919 9.238 14.944 1.00 93.69 94 GLU A CA 1
ATOM 783 C C . GLU A 1 94 ? 6.198 7.949 14.154 1.00 93.69 94 GLU A C 1
ATOM 785 O O . GLU A 1 94 ? 7.289 7.374 14.229 1.00 93.69 94 GLU A O 1
ATOM 790 N N . SER A 1 95 ? 5.232 7.476 13.364 1.00 91.69 95 SER A N 1
ATOM 791 C CA . SER A 1 95 ? 5.431 6.323 12.482 1.00 91.69 95 SER A CA 1
ATOM 792 C C . SER A 1 95 ? 6.387 6.624 11.321 1.00 91.69 95 SER A C 1
ATOM 794 O O . SER A 1 95 ? 7.164 5.739 10.956 1.00 91.69 95 SER A O 1
ATOM 796 N N . ILE A 1 96 ? 6.425 7.869 10.823 1.00 94.38 96 ILE A N 1
ATOM 797 C CA . ILE A 1 96 ? 7.381 8.310 9.792 1.00 94.38 96 ILE A CA 1
ATOM 798 C C . ILE A 1 96 ? 8.811 8.094 10.284 1.00 94.38 96 ILE A C 1
ATOM 800 O O . ILE A 1 96 ? 9.620 7.519 9.564 1.00 94.38 96 ILE A O 1
ATOM 804 N N . ASN A 1 97 ? 9.116 8.431 11.540 1.00 90.19 97 ASN A N 1
ATOM 805 C CA . ASN A 1 97 ? 10.449 8.210 12.112 1.00 90.19 97 ASN A CA 1
ATOM 806 C C . ASN A 1 97 ? 10.867 6.730 12.066 1.00 90.19 97 ASN A C 1
ATOM 808 O O . ASN A 1 97 ? 12.012 6.402 11.749 1.00 90.19 97 ASN A O 1
ATOM 812 N N . LYS A 1 98 ? 9.932 5.810 12.342 1.00 91.69 98 LYS A N 1
ATOM 813 C CA . LYS A 1 98 ? 10.185 4.362 12.241 1.00 91.69 98 LYS A CA 1
ATOM 814 C C . LYS A 1 98 ? 10.348 3.915 10.793 1.00 91.69 98 LYS A C 1
ATOM 816 O O . LYS A 1 98 ? 11.184 3.058 10.511 1.00 91.69 98 LYS A O 1
ATOM 821 N N . TYR A 1 99 ? 9.551 4.483 9.898 1.00 92.44 99 TYR A N 1
ATOM 822 C CA . TYR A 1 99 ? 9.580 4.187 8.476 1.00 92.44 99 TYR A CA 1
ATOM 823 C C . TYR A 1 99 ? 10.882 4.655 7.810 1.00 92.44 99 TYR A C 1
ATOM 825 O O . TYR A 1 99 ? 11.490 3.898 7.051 1.00 92.44 99 TYR A O 1
ATOM 833 N N . MET A 1 100 ? 11.378 5.840 8.183 1.00 92.94 100 MET A N 1
ATOM 834 C CA . MET A 1 100 ? 12.603 6.438 7.646 1.00 92.94 100 MET A CA 1
ATOM 835 C C . MET A 1 100 ? 13.818 5.526 7.782 1.00 92.94 100 MET A C 1
ATOM 837 O O . MET A 1 100 ? 14.643 5.473 6.877 1.00 92.94 100 MET A O 1
ATOM 841 N N . LYS A 1 101 ? 13.896 4.723 8.851 1.00 90.38 101 LYS A N 1
ATOM 842 C CA . LYS A 1 101 ? 14.952 3.713 9.009 1.00 90.38 101 LYS A CA 1
ATOM 843 C C . LYS A 1 101 ? 15.047 2.774 7.799 1.00 90.38 101 LYS A C 1
ATOM 845 O O . LYS A 1 101 ? 16.147 2.450 7.360 1.00 90.38 101 LYS A O 1
ATOM 850 N N . TYR A 1 102 ? 13.908 2.314 7.287 1.00 88.31 102 TYR A N 1
ATOM 851 C CA . TYR A 1 102 ? 13.856 1.407 6.143 1.00 88.31 102 TYR A CA 1
ATOM 852 C C . TYR A 1 102 ? 13.980 2.159 4.820 1.00 88.31 102 TYR A C 1
ATOM 854 O O . TYR A 1 102 ? 14.660 1.680 3.917 1.00 88.31 102 TYR A O 1
ATOM 862 N N . TYR A 1 103 ? 13.374 3.345 4.732 1.00 89.00 103 TYR A N 1
ATOM 863 C CA . TYR A 1 103 ? 13.472 4.205 3.557 1.00 89.00 103 TYR A CA 1
ATOM 864 C C . TYR A 1 103 ? 14.928 4.567 3.249 1.00 89.00 103 TYR A C 1
ATOM 866 O O . TYR A 1 103 ? 15.389 4.361 2.136 1.00 89.00 103 TYR A O 1
ATOM 874 N N . THR A 1 104 ? 15.696 5.002 4.250 1.00 91.62 104 THR A N 1
ATOM 875 C CA . THR A 1 104 ? 17.115 5.343 4.086 1.00 91.62 104 THR A CA 1
ATOM 876 C C . THR A 1 104 ? 17.962 4.138 3.675 1.00 91.62 104 THR A C 1
ATOM 878 O O . THR A 1 104 ? 18.867 4.276 2.861 1.00 91.62 104 THR A O 1
ATOM 881 N N . PHE A 1 105 ? 17.671 2.941 4.196 1.00 86.75 105 PHE A N 1
ATOM 882 C CA . PHE A 1 105 ? 18.380 1.728 3.775 1.00 86.75 105 PHE A CA 1
ATOM 883 C C . PHE A 1 105 ? 18.133 1.395 2.297 1.00 86.75 105 PHE A C 1
ATOM 885 O O . PHE A 1 105 ? 19.051 0.973 1.596 1.00 86.75 105 PHE A O 1
ATOM 892 N N . MET A 1 106 ? 16.897 1.590 1.834 1.00 88.06 106 MET A N 1
ATOM 893 C CA . MET A 1 106 ? 16.540 1.459 0.424 1.00 88.06 106 MET A CA 1
ATOM 894 C C . MET A 1 106 ? 17.255 2.533 -0.410 1.00 88.06 106 MET A C 1
ATOM 896 O O . MET A 1 106 ? 17.966 2.196 -1.352 1.00 88.06 106 MET A O 1
ATOM 900 N N . ASP A 1 107 ? 17.156 3.798 -0.007 1.00 87.81 107 ASP A N 1
ATOM 901 C CA . ASP A 1 107 ? 17.621 4.952 -0.782 1.00 87.81 107 ASP A CA 1
ATOM 902 C C . ASP A 1 107 ? 19.147 5.001 -0.977 1.00 87.81 107 ASP A C 1
ATOM 904 O O . ASP A 1 107 ? 19.633 5.388 -2.035 1.00 87.81 107 ASP A O 1
ATOM 908 N N . ILE A 1 108 ? 19.923 4.527 0.003 1.00 89.56 108 ILE A N 1
ATOM 909 C CA . ILE A 1 108 ? 21.392 4.461 -0.104 1.00 89.56 108 ILE A CA 1
ATOM 910 C C . ILE A 1 108 ? 21.849 3.442 -1.165 1.00 89.56 108 ILE A C 1
ATOM 912 O O . ILE A 1 108 ? 22.951 3.552 -1.706 1.00 89.56 108 ILE A O 1
ATOM 916 N N . SER A 1 109 ? 21.045 2.418 -1.457 1.00 87.94 109 SER A N 1
ATOM 917 C CA . SER A 1 109 ? 21.452 1.321 -2.333 1.00 87.94 109 SER A CA 1
ATOM 918 C C . SER A 1 109 ? 20.994 1.540 -3.773 1.00 87.94 109 SER A C 1
ATOM 920 O O . SER A 1 109 ? 19.822 1.378 -4.117 1.00 87.94 109 SER A O 1
ATOM 922 N N . ASN A 1 110 ? 21.963 1.750 -4.666 1.00 90.38 110 ASN A N 1
ATOM 923 C CA . ASN A 1 110 ? 21.735 1.805 -6.115 1.00 90.38 110 ASN A CA 1
ATOM 924 C C . ASN A 1 110 ? 21.113 0.520 -6.689 1.00 90.38 110 ASN A C 1
ATOM 926 O O . ASN A 1 110 ? 20.594 0.534 -7.804 1.00 90.38 110 ASN A O 1
ATOM 930 N N . THR A 1 111 ? 21.156 -0.590 -5.948 1.00 90.06 111 THR A N 1
ATOM 931 C CA . THR A 1 111 ? 20.618 -1.887 -6.377 1.00 90.06 111 THR A CA 1
ATOM 932 C C . THR A 1 111 ? 19.125 -1.802 -6.684 1.00 90.06 111 THR A C 1
ATOM 934 O O . THR A 1 111 ? 18.679 -2.331 -7.700 1.00 90.06 111 THR A O 1
ATOM 937 N N . TYR A 1 112 ? 18.349 -1.100 -5.850 1.00 87.31 112 TYR A N 1
ATOM 938 C CA . TYR A 1 112 ? 16.897 -0.995 -6.027 1.00 87.31 112 TYR A CA 1
ATOM 939 C C . TYR A 1 112 ? 16.540 -0.159 -7.261 1.00 87.31 112 TYR A C 1
ATOM 941 O O . TYR A 1 112 ? 15.713 -0.573 -8.072 1.00 87.31 112 TYR A O 1
ATOM 949 N N . TYR A 1 113 ? 17.230 0.967 -7.458 1.00 86.50 113 TYR A N 1
ATOM 950 C CA . TYR A 1 113 ? 17.078 1.807 -8.648 1.00 86.50 113 TYR A CA 1
ATOM 951 C C . TYR A 1 113 ? 17.521 1.085 -9.928 1.00 86.50 113 TYR A C 1
ATOM 953 O O . TYR A 1 113 ? 16.837 1.144 -10.948 1.00 86.50 113 TYR A O 1
ATOM 961 N N . THR A 1 114 ? 18.630 0.343 -9.869 1.00 88.06 114 THR A N 1
ATOM 962 C CA . THR A 1 114 ? 19.119 -0.461 -10.998 1.00 88.06 114 THR A CA 1
ATOM 963 C C . THR A 1 114 ? 18.101 -1.534 -11.373 1.00 88.06 114 THR A C 1
ATOM 965 O O . THR A 1 114 ? 17.749 -1.666 -12.543 1.00 88.06 114 THR A O 1
ATOM 968 N N . ALA A 1 115 ? 17.566 -2.259 -10.389 1.00 87.69 115 ALA A N 1
ATOM 969 C CA . ALA A 1 115 ? 16.544 -3.269 -10.627 1.00 87.69 115 ALA A CA 1
ATOM 970 C C . ALA A 1 115 ? 15.258 -2.684 -11.225 1.00 87.69 115 ALA A C 1
ATOM 972 O O . ALA A 1 115 ? 14.694 -3.290 -12.132 1.00 87.69 115 ALA A O 1
ATOM 973 N N . LEU A 1 116 ? 14.814 -1.513 -10.754 1.00 83.69 116 LEU A N 1
ATOM 974 C C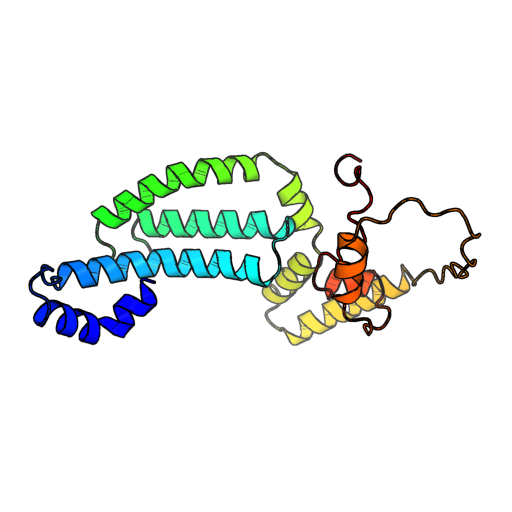A . LEU A 1 116 ? 13.658 -0.803 -11.308 1.00 83.69 116 LEU A CA 1
ATOM 975 C C . LEU A 1 116 ? 13.871 -0.467 -12.793 1.00 83.69 116 LEU A C 1
ATOM 977 O O . LEU A 1 116 ? 13.022 -0.775 -13.625 1.00 83.69 116 LEU A O 1
ATOM 981 N N . ILE A 1 117 ? 15.022 0.121 -13.140 1.00 85.31 117 ILE A N 1
ATOM 982 C CA . ILE A 1 117 ? 15.347 0.513 -14.521 1.00 85.31 117 ILE A CA 1
ATOM 983 C C . ILE A 1 117 ? 15.491 -0.714 -15.423 1.00 85.31 117 ILE A C 1
ATOM 985 O O . ILE A 1 117 ? 15.137 -0.662 -16.600 1.00 85.31 117 ILE A O 1
ATOM 989 N N . LEU A 1 118 ? 16.035 -1.817 -14.921 1.00 86.25 118 LEU A N 1
ATOM 990 C CA . LEU A 1 118 ? 16.224 -3.027 -15.718 1.00 86.25 118 LEU A CA 1
ATOM 991 C C . LEU A 1 118 ? 14.945 -3.853 -15.875 1.00 86.25 118 LEU A C 1
ATOM 993 O O . LEU A 1 118 ? 14.935 -4.767 -16.694 1.00 86.25 118 LEU A O 1
ATOM 997 N N . ASP A 1 119 ? 13.866 -3.527 -15.164 1.00 82.19 119 ASP A N 1
ATOM 998 C CA . ASP A 1 119 ? 12.617 -4.271 -15.239 1.00 82.19 119 ASP A CA 1
ATOM 999 C C . ASP A 1 119 ? 11.814 -3.918 -16.510 1.00 82.19 119 ASP A C 1
ATOM 1001 O O . ASP A 1 119 ? 11.238 -2.827 -16.607 1.00 82.19 119 ASP A O 1
ATOM 1005 N N . PRO A 1 120 ? 11.707 -4.833 -17.496 1.00 82.62 120 PRO A N 1
ATOM 1006 C CA . PRO A 1 120 ? 10.950 -4.571 -18.716 1.00 82.62 120 PRO A CA 1
ATOM 1007 C C . PRO A 1 120 ? 9.448 -4.399 -18.464 1.00 82.62 120 PRO A C 1
ATOM 1009 O O . PRO A 1 120 ? 8.782 -3.780 -19.287 1.00 82.62 120 PRO A O 1
ATOM 1012 N N . ARG A 1 121 ? 8.907 -4.898 -17.341 1.00 79.12 121 ARG A N 1
ATOM 1013 C CA . ARG A 1 121 ? 7.489 -4.719 -16.983 1.00 79.12 121 ARG A CA 1
ATOM 1014 C C . ARG A 1 121 ? 7.215 -3.307 -16.527 1.00 79.12 121 ARG A C 1
ATOM 1016 O O . ARG A 1 121 ? 6.285 -2.700 -17.024 1.00 79.12 121 ARG A O 1
ATOM 1023 N N . VAL A 1 122 ? 8.069 -2.770 -15.660 1.00 78.00 122 VAL A N 1
ATOM 1024 C CA . VAL A 1 122 ? 7.959 -1.376 -15.212 1.00 78.00 122 VAL A CA 1
ATOM 1025 C C . VAL A 1 122 ? 8.056 -0.435 -16.411 1.00 78.00 122 VAL A C 1
ATOM 1027 O O . VAL A 1 122 ? 7.257 0.483 -16.544 1.00 78.00 122 VAL A O 1
ATOM 1030 N N . LYS A 1 123 ? 8.986 -0.700 -17.335 1.00 83.25 123 LYS A N 1
ATOM 1031 C CA . LYS A 1 123 ? 9.103 0.061 -18.588 1.00 83.25 123 LYS A CA 1
ATOM 1032 C C . LYS A 1 123 ? 7.881 -0.083 -19.494 1.00 83.25 123 LYS A C 1
ATOM 1034 O O . LYS A 1 123 ? 7.482 0.898 -20.111 1.00 83.25 123 LYS A O 1
ATOM 1039 N N . ALA A 1 124 ? 7.314 -1.284 -19.597 1.00 82.75 124 ALA A N 1
ATOM 1040 C CA . ALA A 1 124 ? 6.112 -1.522 -20.386 1.00 82.75 124 ALA A CA 1
ATOM 1041 C C . ALA A 1 124 ? 4.893 -0.810 -19.785 1.00 82.75 124 ALA A C 1
ATOM 1043 O O . ALA A 1 124 ? 4.179 -0.135 -20.518 1.00 82.75 124 ALA A O 1
ATOM 1044 N N . ASP A 1 125 ? 4.704 -0.902 -18.469 1.00 80.44 125 ASP A N 1
ATOM 1045 C CA . ASP A 1 125 ? 3.627 -0.234 -17.736 1.00 80.44 125 ASP A CA 1
ATOM 1046 C C . ASP A 1 125 ? 3.757 1.294 -17.847 1.00 80.44 125 ASP A C 1
ATOM 1048 O O . ASP A 1 125 ? 2.775 1.966 -18.148 1.00 80.44 125 ASP A O 1
ATOM 1052 N N . LEU A 1 126 ? 4.972 1.843 -17.706 1.00 80.50 126 LEU A N 1
ATOM 1053 C CA . LEU A 1 126 ? 5.239 3.271 -17.915 1.00 80.50 126 LEU A CA 1
ATOM 1054 C C . LEU A 1 126 ? 4.895 3.705 -19.344 1.00 80.50 126 LEU A C 1
ATOM 1056 O O . LEU A 1 126 ? 4.265 4.735 -19.547 1.00 80.50 126 LEU A O 1
ATOM 1060 N N . LEU A 1 127 ? 5.277 2.910 -20.344 1.00 81.88 127 LEU A N 1
ATOM 1061 C CA . LEU A 1 127 ? 4.966 3.204 -21.739 1.00 81.88 127 LEU A CA 1
ATOM 1062 C C . LEU A 1 127 ? 3.455 3.173 -22.005 1.00 81.88 127 LEU A C 1
ATOM 1064 O O . LEU A 1 127 ? 2.969 3.993 -22.773 1.00 81.88 127 LEU A O 1
ATOM 1068 N N . LEU A 1 128 ? 2.713 2.254 -21.384 1.00 83.44 128 LEU A N 1
ATOM 1069 C CA . LEU A 1 128 ? 1.252 2.216 -21.481 1.00 83.44 128 LEU A CA 1
ATOM 1070 C C . LEU A 1 128 ? 0.591 3.395 -20.763 1.00 83.44 128 LEU A C 1
ATOM 1072 O O . LEU A 1 128 ? -0.422 3.880 -21.242 1.00 83.44 128 LEU A O 1
ATOM 1076 N N . TYR A 1 129 ? 1.150 3.846 -19.640 1.00 79.69 129 TYR A N 1
ATOM 1077 C CA . TYR A 1 129 ? 0.641 4.999 -18.898 1.00 79.69 129 TYR A CA 1
ATOM 1078 C C . TYR A 1 129 ? 0.831 6.317 -19.662 1.00 79.69 129 TYR A C 1
ATOM 1080 O O . TYR A 1 129 ? -0.080 7.133 -19.712 1.00 79.69 129 TYR A O 1
ATOM 1088 N N . GLU A 1 130 ? 1.997 6.515 -20.281 1.00 81.12 130 GLU A N 1
ATOM 1089 C CA . GLU A 1 130 ? 2.314 7.732 -21.046 1.00 81.12 130 GLU A CA 1
ATOM 1090 C C . GLU A 1 130 ? 1.615 7.790 -22.415 1.00 81.12 130 GLU A C 1
ATOM 1092 O O . GLU A 1 130 ? 1.575 8.836 -23.065 1.00 81.12 130 GLU A O 1
ATOM 1097 N N . LEU A 1 131 ? 1.090 6.661 -22.895 1.00 83.94 131 LEU A N 1
ATOM 1098 C CA . LEU A 1 131 ? 0.334 6.596 -24.136 1.00 83.94 131 LEU A CA 1
ATOM 1099 C C . LEU A 1 131 ? -1.161 6.612 -23.818 1.00 83.94 131 LEU A C 1
ATOM 1101 O O . LEU A 1 131 ? -1.728 5.594 -23.439 1.00 83.94 131 LEU A O 1
ATOM 1105 N N . ASP A 1 132 ? -1.815 7.746 -24.079 1.00 74.44 132 ASP A N 1
ATOM 1106 C CA . ASP A 1 132 ? -3.268 7.916 -23.900 1.00 74.44 132 ASP A CA 1
ATOM 1107 C C . ASP A 1 132 ? -4.116 6.865 -24.655 1.00 74.44 132 ASP A C 1
ATOM 1109 O O . ASP A 1 132 ? -5.272 6.623 -24.304 1.00 74.44 132 ASP A O 1
ATOM 1113 N N . ASP A 1 133 ? -3.558 6.236 -25.700 1.00 87.88 133 ASP A N 1
ATOM 1114 C CA . ASP A 1 133 ? -4.180 5.136 -26.440 1.00 87.88 133 ASP A CA 1
ATOM 1115 C C . ASP A 1 133 ? -3.551 3.778 -26.089 1.00 87.88 133 ASP A C 1
ATOM 1117 O O . ASP A 1 133 ? -2.488 3.390 -26.596 1.00 87.88 133 ASP A O 1
ATOM 1121 N N . GLU A 1 134 ? -4.271 3.020 -25.263 1.00 82.75 134 GLU A N 1
ATOM 1122 C CA . GLU A 1 134 ? -3.868 1.697 -24.787 1.00 82.75 134 GLU A CA 1
ATOM 1123 C C . GLU A 1 134 ? -3.636 0.703 -25.943 1.00 82.75 134 GLU A C 1
ATOM 1125 O O . GLU A 1 134 ? -2.726 -0.132 -25.884 1.00 82.75 134 GLU A O 1
ATOM 1130 N N . ASP A 1 135 ? -4.40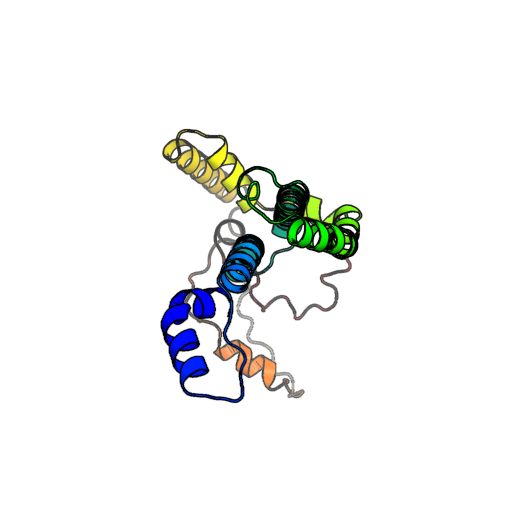3 0.806 -27.035 1.00 87.12 135 ASP A N 1
ATOM 1131 C CA . ASP A 1 135 ? -4.265 -0.081 -28.194 1.00 87.12 135 ASP A CA 1
ATOM 1132 C C . ASP A 1 135 ? -2.979 0.201 -28.978 1.00 87.12 135 ASP A C 1
ATOM 1134 O O . ASP A 1 135 ? -2.309 -0.729 -29.447 1.00 87.12 135 ASP A O 1
ATOM 1138 N N . THR A 1 136 ? -2.598 1.472 -29.113 1.00 87.06 136 THR A N 1
ATOM 1139 C CA . THR A 1 136 ? -1.308 1.858 -29.698 1.00 87.06 136 THR A CA 1
ATOM 1140 C C . THR A 1 136 ? -0.151 1.415 -28.812 1.00 87.06 136 THR A C 1
ATOM 1142 O O . THR A 1 136 ? 0.803 0.818 -29.321 1.00 87.06 136 THR A O 1
ATOM 1145 N N . GLY A 1 137 ? -0.255 1.598 -27.494 1.00 86.88 137 GLY A N 1
ATOM 1146 C CA . GLY A 1 137 ? 0.753 1.121 -26.549 1.00 86.88 137 GLY A CA 1
ATOM 1147 C C . GLY A 1 137 ? 0.970 -0.391 -26.629 1.00 86.88 137 GLY A C 1
ATOM 1148 O O . GLY A 1 137 ? 2.105 -0.856 -26.775 1.00 86.88 137 GLY A O 1
ATOM 1149 N N . ARG A 1 138 ? -0.110 -1.181 -26.672 1.00 88.12 138 ARG A N 1
ATOM 1150 C CA . ARG A 1 138 ? -0.016 -2.639 -26.857 1.00 88.12 138 ARG A CA 1
ATOM 1151 C C . ARG A 1 138 ? 0.606 -3.039 -28.196 1.00 88.12 138 ARG A C 1
ATOM 1153 O O . ARG A 1 138 ? 1.383 -3.995 -28.236 1.00 88.12 138 ARG A O 1
ATOM 1160 N N . LYS A 1 139 ? 0.315 -2.323 -29.289 1.00 91.25 139 LYS A N 1
ATOM 1161 C CA . LYS A 1 139 ? 0.953 -2.572 -30.598 1.00 91.25 139 LYS A CA 1
ATOM 1162 C C . LYS A 1 139 ? 2.458 -2.318 -30.546 1.00 91.25 139 LYS A C 1
ATOM 1164 O O . LYS A 1 139 ? 3.217 -3.135 -31.061 1.00 91.25 139 LYS A O 1
ATOM 1169 N N . ILE A 1 140 ? 2.891 -1.236 -29.901 1.00 88.88 140 ILE A N 1
ATOM 1170 C CA . ILE A 1 140 ? 4.314 -0.910 -29.739 1.00 88.88 140 ILE A CA 1
ATOM 1171 C C . ILE A 1 140 ? 5.025 -1.991 -28.921 1.00 88.88 140 ILE A C 1
ATOM 1173 O O . ILE A 1 140 ? 6.077 -2.473 -29.341 1.00 88.88 140 ILE A O 1
ATOM 1177 N N . LEU A 1 141 ? 4.435 -2.431 -27.804 1.00 88.56 141 LEU A N 1
ATOM 1178 C CA . LEU A 1 141 ? 4.991 -3.518 -26.991 1.00 88.56 141 LEU A CA 1
ATOM 1179 C C . LEU A 1 141 ? 5.122 -4.821 -27.782 1.00 88.56 141 LEU A C 1
ATOM 1181 O O . LEU A 1 141 ? 6.136 -5.510 -27.667 1.00 88.56 141 LEU A O 1
ATOM 1185 N N . LYS A 1 142 ? 4.131 -5.137 -28.619 1.00 89.88 142 LYS A N 1
ATOM 1186 C CA . LYS A 1 142 ? 4.190 -6.303 -29.501 1.00 89.88 142 LYS A CA 1
ATOM 1187 C C . LYS A 1 142 ? 5.338 -6.192 -30.506 1.00 89.88 142 LYS A C 1
ATOM 1189 O O . LYS A 1 142 ? 6.149 -7.105 -30.581 1.00 89.88 142 LYS A O 1
ATOM 1194 N N . VAL A 1 143 ? 5.463 -5.063 -31.207 1.00 92.00 143 VAL A N 1
ATOM 1195 C CA . VAL A 1 143 ? 6.559 -4.830 -32.166 1.00 92.00 143 VAL A CA 1
ATOM 1196 C C . VAL A 1 143 ? 7.927 -4.900 -31.482 1.00 92.00 143 VAL A C 1
ATOM 1198 O O . VAL A 1 143 ? 8.856 -5.495 -32.019 1.00 92.00 143 VAL A O 1
ATOM 1201 N N . LEU A 1 144 ? 8.067 -4.332 -30.281 1.00 89.38 144 LEU A N 1
ATOM 1202 C CA . LEU A 1 144 ? 9.295 -4.432 -29.488 1.00 89.38 144 LEU A CA 1
ATOM 1203 C C . LEU A 1 144 ? 9.643 -5.885 -29.161 1.00 89.38 144 LEU A C 1
ATOM 1205 O O . LEU A 1 144 ? 10.794 -6.285 -29.315 1.00 89.38 144 LEU A O 1
ATOM 1209 N N . ARG A 1 145 ? 8.656 -6.674 -28.734 1.00 88.56 145 ARG A N 1
ATOM 1210 C CA . ARG A 1 145 ? 8.827 -8.095 -28.425 1.00 88.56 145 ARG A CA 1
ATOM 1211 C C . ARG A 1 145 ? 9.225 -8.893 -29.664 1.00 88.56 145 ARG A C 1
ATOM 1213 O O . ARG A 1 145 ? 10.176 -9.662 -29.590 1.00 88.56 145 ARG A O 1
ATOM 1220 N N . ASP A 1 146 ? 8.561 -8.660 -30.791 1.00 89.38 146 ASP A N 1
ATOM 1221 C CA . ASP A 1 146 ? 8.864 -9.316 -32.066 1.00 89.38 146 ASP A CA 1
ATOM 1222 C C . ASP A 1 146 ? 10.298 -8.985 -32.526 1.00 89.38 146 ASP A C 1
ATOM 1224 O O . ASP A 1 146 ? 11.070 -9.886 -32.850 1.00 89.38 146 ASP A O 1
ATOM 1228 N N . ASN A 1 147 ? 10.709 -7.715 -32.431 1.00 90.12 147 ASN A N 1
ATOM 1229 C CA . ASN A 1 147 ? 12.077 -7.280 -32.736 1.00 90.12 147 ASN A CA 1
ATOM 1230 C C . ASN A 1 147 ? 13.128 -7.907 -31.802 1.00 90.12 147 ASN A C 1
ATOM 1232 O O . ASN A 1 147 ? 14.253 -8.179 -32.224 1.00 90.12 147 ASN A O 1
ATOM 1236 N N . LEU A 1 148 ? 12.802 -8.094 -30.518 1.00 88.44 148 LEU A N 1
ATOM 1237 C CA . LEU A 1 148 ? 13.698 -8.756 -29.568 1.00 88.44 148 LEU A CA 1
ATOM 1238 C C . LEU A 1 148 ? 13.882 -10.231 -29.926 1.00 88.44 148 LEU A C 1
ATOM 1240 O O . LEU A 1 148 ? 15.016 -10.699 -29.914 1.00 88.44 148 LEU A O 1
ATOM 1244 N N . HIS A 1 149 ? 12.807 -10.930 -30.296 1.00 87.12 149 HIS A N 1
ATOM 1245 C CA . HIS A 1 149 ? 12.886 -12.316 -30.774 1.00 87.12 149 HIS A CA 1
ATOM 1246 C C . HIS A 1 149 ? 13.691 -12.445 -32.062 1.00 87.12 149 HIS A C 1
ATOM 1248 O O . HIS A 1 149 ? 14.456 -13.392 -32.209 1.00 87.12 149 HIS A O 1
ATOM 1254 N N . GLU A 1 150 ? 13.555 -11.491 -32.985 1.00 88.94 150 GLU A N 1
ATOM 1255 C CA . GLU A 1 150 ? 14.330 -11.481 -34.228 1.00 88.94 150 GLU A CA 1
ATOM 1256 C C . GLU A 1 150 ? 15.833 -11.315 -33.960 1.00 88.94 150 GLU A C 1
ATOM 1258 O O . GLU A 1 150 ? 16.657 -12.014 -34.550 1.00 88.94 150 GLU A O 1
ATOM 1263 N N . LYS A 1 151 ? 16.206 -10.400 -33.056 1.00 87.88 151 LYS A N 1
ATOM 1264 C CA . LYS A 1 151 ? 17.615 -10.127 -32.729 1.00 87.88 151 LYS A CA 1
ATOM 1265 C C . LYS A 1 151 ? 18.253 -11.183 -31.834 1.00 87.88 151 LYS A C 1
ATOM 1267 O O . LYS A 1 151 ? 19.460 -11.396 -31.928 1.00 87.88 151 LYS A O 1
ATOM 1272 N N . TYR A 1 152 ? 17.464 -11.803 -30.967 1.00 83.06 152 TYR A N 1
ATOM 1273 C CA . TYR A 1 152 ? 17.906 -12.805 -30.005 1.00 83.06 152 TYR A CA 1
ATOM 1274 C C . TYR A 1 152 ? 17.040 -14.063 -30.155 1.00 83.06 152 TYR A C 1
ATOM 1276 O O . TYR A 1 152 ? 16.177 -14.320 -29.312 1.00 83.06 152 TYR A O 1
ATOM 1284 N N . PRO A 1 153 ? 17.228 -14.835 -31.241 1.00 76.94 153 PRO A N 1
ATOM 1285 C CA . PRO A 1 153 ? 16.495 -16.076 -31.439 1.00 76.94 153 PRO A CA 1
ATOM 1286 C C . PRO A 1 153 ? 16.823 -17.062 -30.315 1.00 76.94 153 PRO A C 1
ATOM 1288 O O . PRO A 1 153 ? 17.954 -17.095 -29.828 1.00 76.94 153 PRO A O 1
ATOM 1291 N N . GLU A 1 154 ? 15.847 -17.880 -29.916 1.00 70.94 154 GLU A N 1
ATOM 1292 C CA . GLU A 1 154 ? 16.078 -18.936 -28.930 1.00 70.94 154 GLU A CA 1
ATOM 1293 C C . GLU A 1 154 ? 17.206 -19.848 -29.421 1.00 70.94 154 GLU A C 1
ATOM 1295 O O . GLU A 1 154 ? 17.076 -20.531 -30.444 1.00 70.94 154 GLU A O 1
ATOM 1300 N N . THR A 1 155 ? 18.328 -19.863 -28.702 1.00 57.59 155 THR A N 1
ATOM 1301 C CA . THR A 1 155 ? 19.378 -20.842 -28.946 1.00 57.59 155 THR A CA 1
ATOM 1302 C C . THR A 1 155 ? 18.750 -22.202 -28.691 1.00 57.59 155 THR A C 1
ATOM 1304 O O . THR A 1 155 ? 18.471 -22.571 -27.551 1.00 57.59 155 THR A O 1
ATOM 1307 N N . THR A 1 156 ? 18.499 -22.961 -29.757 1.00 49.31 156 THR A N 1
ATOM 1308 C CA . THR A 1 156 ? 18.210 -24.390 -29.650 1.00 49.31 156 THR A CA 1
ATOM 1309 C C . THR A 1 156 ? 19.510 -25.077 -29.245 1.00 49.31 156 THR A C 1
ATOM 1311 O O . THR A 1 156 ? 20.105 -25.822 -30.020 1.00 49.31 156 THR A O 1
ATOM 1314 N N . ASP A 1 157 ? 19.987 -24.818 -28.030 1.00 42.22 157 ASP A N 1
ATOM 1315 C CA . ASP A 1 157 ? 20.888 -25.743 -27.381 1.00 42.22 157 ASP A CA 1
ATOM 1316 C C . ASP A 1 157 ? 20.035 -26.960 -27.060 1.00 42.22 157 ASP A C 1
ATOM 1318 O O . ASP A 1 157 ? 19.394 -27.086 -26.015 1.00 42.22 157 ASP A O 1
ATOM 1322 N N . GLN A 1 158 ? 20.050 -27.893 -28.008 1.00 37.97 158 GLN A N 1
ATOM 1323 C CA . GLN A 1 158 ? 20.026 -29.303 -27.696 1.00 37.97 158 GLN A CA 1
ATOM 1324 C C . GLN A 1 158 ? 21.153 -29.568 -26.683 1.00 37.97 158 GLN A C 1
ATOM 1326 O O . GLN A 1 158 ? 22.183 -30.163 -27.003 1.00 37.97 158 GLN A O 1
ATOM 1331 N N . ARG A 1 159 ? 20.928 -29.235 -25.406 1.00 34.75 159 ARG A N 1
ATOM 1332 C CA . ARG A 1 159 ? 21.334 -30.135 -24.336 1.00 34.75 159 ARG A CA 1
ATOM 1333 C C . ARG A 1 159 ? 20.536 -31.400 -24.582 1.00 34.75 159 ARG A C 1
ATOM 1335 O O . ARG A 1 159 ? 19.461 -31.623 -24.036 1.00 34.75 159 ARG A O 1
ATOM 1342 N N . THR A 1 160 ? 21.084 -32.198 -25.493 1.00 33.22 160 THR A N 1
ATOM 1343 C CA . THR A 1 160 ? 20.970 -33.640 -25.501 1.00 33.22 160 THR A CA 1
ATOM 1344 C C . THR A 1 160 ? 20.865 -34.038 -24.042 1.00 33.22 160 THR A C 1
ATOM 1346 O O . THR A 1 160 ? 21.756 -33.723 -23.249 1.00 33.22 160 THR A O 1
ATOM 1349 N N . MET A 1 161 ? 19.728 -34.629 -23.687 1.00 37.28 161 MET A N 1
ATOM 1350 C CA . MET A 1 161 ? 19.584 -35.444 -22.496 1.00 37.28 161 MET A CA 1
ATOM 1351 C C . MET A 1 161 ? 20.661 -36.527 -22.600 1.00 37.28 161 MET A C 1
ATOM 1353 O O . MET A 1 161 ? 20.407 -37.629 -23.070 1.00 37.28 161 MET A O 1
ATOM 1357 N N . ALA A 1 162 ? 21.902 -36.183 -22.268 1.00 32.56 162 ALA A N 1
ATOM 1358 C CA . ALA A 1 162 ? 22.891 -37.164 -21.914 1.00 32.56 162 ALA A CA 1
ATOM 1359 C C . ALA A 1 162 ? 22.334 -37.760 -20.630 1.00 32.56 162 ALA A C 1
ATOM 1361 O O . ALA A 1 162 ? 22.220 -37.063 -19.616 1.00 32.56 162 ALA A O 1
ATOM 1362 N N . GLU A 1 163 ? 21.880 -39.008 -20.726 1.00 33.22 163 GLU A N 1
ATOM 1363 C CA . GLU A 1 163 ? 21.577 -39.828 -19.564 1.00 33.22 163 GLU A CA 1
ATOM 1364 C C . GLU A 1 163 ? 22.666 -39.581 -18.510 1.00 33.22 163 GLU A C 1
ATOM 1366 O O . GLU A 1 163 ? 23.859 -39.641 -18.838 1.00 33.22 163 GLU A O 1
ATOM 1371 N N . PRO A 1 164 ? 22.305 -39.237 -17.262 1.00 32.72 164 PRO A N 1
ATOM 1372 C CA . PRO A 1 164 ? 23.310 -39.056 -16.235 1.00 32.72 164 PRO A CA 1
ATOM 1373 C C . PRO A 1 164 ? 24.026 -40.399 -16.045 1.00 32.72 164 PRO A C 1
ATOM 1375 O O . PRO A 1 164 ? 23.339 -41.409 -15.864 1.00 32.72 164 PRO A O 1
ATOM 1378 N N . PRO A 1 165 ? 25.370 -40.450 -16.050 1.00 31.31 165 PRO A N 1
ATOM 1379 C CA . PRO A 1 165 ? 26.067 -41.665 -15.665 1.00 31.31 165 PRO A CA 1
ATOM 1380 C C . PRO A 1 165 ? 25.665 -42.014 -14.230 1.00 31.31 165 PRO A C 1
ATOM 1382 O O . PRO A 1 165 ? 25.651 -41.149 -13.347 1.00 31.31 165 PRO A O 1
ATOM 1385 N N . GLU A 1 166 ? 25.308 -43.280 -14.011 1.00 37.00 166 GLU A N 1
ATOM 1386 C CA . GLU A 1 166 ? 25.004 -43.840 -12.699 1.00 37.00 166 GLU A CA 1
ATOM 1387 C C . GLU A 1 166 ? 26.162 -43.572 -11.730 1.00 37.00 166 GLU A C 1
ATOM 1389 O O . GLU A 1 166 ? 27.151 -44.300 -11.689 1.00 37.00 166 GLU A O 1
ATOM 1394 N N . HIS A 1 167 ? 26.038 -42.533 -10.905 1.00 33.50 167 HIS A N 1
ATOM 1395 C CA . HIS A 1 167 ? 26.978 -42.287 -9.822 1.00 33.50 167 HIS A CA 1
ATOM 1396 C C . HIS A 1 167 ? 26.254 -42.073 -8.494 1.00 33.50 167 HIS A C 1
ATOM 1398 O O . HIS A 1 167 ? 25.870 -40.975 -8.106 1.00 33.50 167 HIS A O 1
ATOM 1404 N N . THR A 1 168 ? 26.150 -43.200 -7.784 1.00 33.38 168 THR A N 1
ATOM 1405 C CA . THR A 1 168 ? 26.273 -43.373 -6.328 1.00 33.38 168 THR A CA 1
ATOM 1406 C C . THR A 1 168 ? 25.493 -42.420 -5.421 1.00 33.38 168 THR A C 1
ATOM 1408 O O . THR A 1 168 ? 25.880 -41.283 -5.160 1.00 33.38 168 THR A O 1
ATOM 1411 N N . HIS A 1 169 ? 24.450 -42.990 -4.812 1.00 35.50 169 HIS A N 1
ATOM 1412 C CA . HIS A 1 169 ? 23.652 -42.471 -3.704 1.00 35.50 169 HIS A CA 1
ATOM 1413 C C . HIS A 1 169 ? 24.450 -41.677 -2.648 1.00 35.50 169 HIS A C 1
ATOM 1415 O O . HIS A 1 169 ? 24.956 -42.232 -1.672 1.00 35.50 169 HIS A O 1
ATOM 1421 N N . LYS A 1 170 ? 24.449 -40.345 -2.758 1.00 36.56 170 LYS A N 1
ATOM 1422 C CA . LYS A 1 170 ? 24.535 -39.453 -1.594 1.00 36.56 170 LYS A CA 1
ATOM 1423 C C . LYS A 1 170 ? 23.151 -38.858 -1.352 1.00 36.56 170 LYS A C 1
ATOM 1425 O O . LYS A 1 170 ? 22.548 -38.281 -2.248 1.00 36.56 170 LYS A O 1
ATOM 1430 N N . LYS A 1 171 ? 22.642 -39.085 -0.137 1.00 42.03 171 LYS A N 1
ATOM 1431 C CA . LYS A 1 171 ? 21.307 -38.720 0.367 1.00 42.03 171 LYS A CA 1
ATOM 1432 C C . LYS A 1 171 ? 20.825 -37.361 -0.165 1.00 42.03 171 LYS A C 1
ATOM 1434 O O . LYS A 1 171 ? 21.230 -36.321 0.348 1.00 42.03 171 LYS A O 1
ATOM 1439 N N . GLN A 1 172 ? 19.913 -37.380 -1.136 1.00 38.75 172 GLN A N 1
ATOM 1440 C CA . GLN A 1 172 ? 19.100 -36.214 -1.476 1.00 38.75 172 GLN A CA 1
ATOM 1441 C C . GLN A 1 172 ? 18.261 -35.831 -0.245 1.00 38.75 172 GLN A C 1
ATOM 1443 O O . GLN A 1 172 ? 17.598 -36.680 0.355 1.00 38.75 172 GLN A O 1
ATOM 1448 N N . LYS A 1 173 ? 18.308 -34.558 0.170 1.00 49.34 173 LYS A N 1
ATOM 1449 C CA . LYS A 1 173 ? 17.445 -34.026 1.237 1.00 4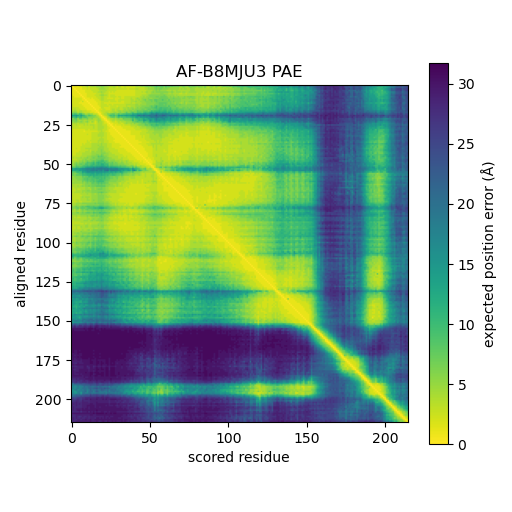9.34 173 LYS A CA 1
ATOM 1450 C C . LYS A 1 173 ? 15.987 -34.128 0.779 1.00 49.34 173 LYS A C 1
ATOM 1452 O O . LYS A 1 173 ? 15.629 -33.557 -0.248 1.00 49.34 173 LYS A O 1
ATOM 1457 N N . ALA A 1 174 ? 15.146 -34.798 1.568 1.00 42.97 174 ALA A N 1
ATOM 1458 C CA . ALA A 1 174 ? 13.730 -35.062 1.276 1.00 42.97 174 ALA A CA 1
ATOM 1459 C C . ALA A 1 174 ? 12.915 -33.823 0.833 1.00 42.97 174 ALA A C 1
ATOM 1461 O O . ALA A 1 174 ? 11.965 -33.957 0.065 1.00 42.97 174 ALA A O 1
ATOM 1462 N N . GLY A 1 175 ? 13.319 -32.617 1.255 1.00 39.25 175 GLY A N 1
ATOM 1463 C CA . GLY A 1 175 ? 12.685 -31.355 0.861 1.00 39.25 175 GLY A CA 1
ATOM 1464 C C . GLY A 1 175 ? 12.779 -31.028 -0.636 1.00 39.25 175 GLY A C 1
ATOM 1465 O O . GLY A 1 175 ? 11.803 -30.547 -1.201 1.00 39.25 175 GLY A O 1
ATOM 1466 N N . SER A 1 176 ? 13.894 -31.347 -1.307 1.00 40.44 176 SER A N 1
ATOM 1467 C CA . SER A 1 176 ? 14.075 -31.049 -2.743 1.00 40.44 176 SER A CA 1
ATOM 1468 C C . SER A 1 176 ? 13.165 -31.924 -3.623 1.00 40.44 176 SER A C 1
ATOM 1470 O O . SER A 1 176 ? 12.567 -31.459 -4.593 1.00 40.44 176 SER A O 1
ATOM 1472 N N . TRP A 1 177 ? 12.935 -33.175 -3.209 1.00 34.75 177 TRP A N 1
ATOM 1473 C CA . TRP A 1 177 ? 12.018 -34.085 -3.899 1.00 34.75 177 TRP A CA 1
ATOM 1474 C C . TRP A 1 177 ? 10.539 -33.704 -3.719 1.00 34.75 177 TRP A C 1
ATOM 1476 O O . TRP A 1 177 ? 9.756 -33.799 -4.665 1.00 34.75 177 TRP A O 1
ATOM 1486 N N . MET A 1 178 ? 10.152 -33.229 -2.531 1.00 40.53 178 MET A N 1
ATOM 1487 C CA . MET A 1 178 ? 8.781 -32.774 -2.265 1.00 40.53 178 MET A CA 1
ATOM 1488 C C . MET A 1 178 ? 8.442 -31.477 -3.009 1.00 40.53 178 MET A C 1
ATOM 1490 O O . MET A 1 178 ? 7.353 -31.370 -3.565 1.00 40.53 178 MET A O 1
ATOM 1494 N N . LEU A 1 179 ? 9.379 -30.526 -3.092 1.00 42.31 179 LEU A N 1
ATOM 1495 C CA . LEU A 1 179 ? 9.179 -29.264 -3.815 1.00 42.31 179 LEU A CA 1
ATOM 1496 C C . LEU A 1 179 ? 9.058 -29.471 -5.332 1.00 42.31 179 LEU A C 1
ATOM 1498 O O . LEU A 1 179 ? 8.232 -28.821 -5.969 1.00 42.31 179 LEU A O 1
ATOM 1502 N N . ARG A 1 180 ? 9.793 -30.434 -5.906 1.00 45.12 180 ARG A N 1
ATOM 1503 C CA . ARG A 1 180 ? 9.694 -30.793 -7.333 1.00 45.12 180 ARG A CA 1
ATOM 1504 C C . ARG A 1 180 ? 8.319 -31.365 -7.711 1.00 45.12 180 ARG A C 1
ATOM 1506 O O . ARG A 1 180 ? 7.870 -31.162 -8.833 1.00 45.12 180 ARG A O 1
ATOM 1513 N N . ARG A 1 181 ? 7.624 -32.043 -6.787 1.00 45.50 181 ARG A N 1
ATOM 1514 C CA . ARG A 1 181 ? 6.255 -32.557 -7.008 1.00 45.50 181 ARG A CA 1
ATOM 1515 C C . ARG A 1 181 ? 5.161 -31.493 -6.909 1.00 45.50 181 ARG A C 1
ATOM 1517 O O . ARG A 1 181 ? 4.049 -31.750 -7.354 1.00 45.50 181 ARG A O 1
ATOM 1524 N N . LEU A 1 182 ? 5.458 -30.338 -6.317 1.00 43.25 182 LEU A N 1
ATOM 1525 C CA . LEU A 1 182 ? 4.507 -29.232 -6.175 1.00 43.25 182 LEU A CA 1
ATOM 1526 C C . LEU A 1 182 ? 4.534 -28.269 -7.372 1.00 43.25 182 LEU A C 1
ATOM 1528 O O . LEU A 1 182 ? 3.724 -27.346 -7.425 1.00 43.25 182 LEU A O 1
ATOM 1532 N N . GLN A 1 183 ? 5.446 -28.466 -8.331 1.00 49.03 183 GLN A N 1
ATOM 1533 C CA . GLN A 1 183 ? 5.499 -27.656 -9.544 1.00 49.03 183 GLN A CA 1
ATOM 1534 C C . GLN A 1 183 ? 4.508 -28.184 -10.596 1.00 49.03 183 GLN A C 1
ATOM 1536 O O . GLN A 1 183 ? 4.502 -29.387 -10.869 1.00 49.03 183 GLN A O 1
ATOM 1541 N N . PRO A 1 184 ? 3.692 -27.315 -11.220 1.00 41.19 184 PRO A N 1
ATOM 1542 C CA . PRO A 1 184 ? 2.900 -27.699 -12.382 1.00 41.19 184 PRO A CA 1
ATOM 1543 C C . PRO A 1 184 ? 3.847 -28.068 -13.533 1.00 41.19 184 PRO A C 1
ATOM 1545 O O . PRO A 1 184 ? 4.629 -27.237 -13.988 1.00 41.19 184 PRO A O 1
ATOM 1548 N N . GLN A 1 185 ? 3.794 -29.328 -13.970 1.00 44.47 185 GLN A N 1
ATOM 1549 C CA . GLN A 1 185 ? 4.667 -29.902 -15.006 1.00 44.47 185 GLN A CA 1
ATOM 1550 C C . GLN A 1 185 ? 4.316 -29.453 -16.437 1.00 44.47 185 GLN A C 1
ATOM 1552 O O . GLN A 1 185 ? 5.076 -29.734 -17.354 1.00 44.47 185 GLN A O 1
ATOM 1557 N N . ASP A 1 186 ? 3.227 -28.702 -16.628 1.00 45.84 186 ASP A N 1
ATOM 1558 C CA . ASP A 1 186 ? 2.673 -28.407 -17.954 1.00 45.84 186 ASP A CA 1
ATOM 1559 C C . ASP A 1 186 ? 2.656 -26.900 -18.265 1.00 45.84 186 ASP A C 1
ATOM 1561 O O . ASP A 1 186 ? 1.600 -26.301 -18.473 1.00 45.84 186 ASP A O 1
ATOM 1565 N N . LYS A 1 187 ? 3.826 -26.251 -18.301 1.00 49.06 187 LYS A N 1
ATOM 1566 C CA . LYS A 1 187 ? 3.968 -24.982 -19.034 1.00 49.06 187 LYS A CA 1
ATOM 1567 C C . LYS A 1 187 ? 4.794 -25.233 -20.298 1.00 49.06 187 LYS A C 1
ATOM 1569 O O . LYS A 1 187 ? 5.889 -25.783 -20.176 1.00 49.06 187 LYS A O 1
ATOM 1574 N N . PRO A 1 188 ? 4.304 -24.851 -21.493 1.00 49.38 188 PRO A N 1
ATOM 1575 C CA . PRO A 1 188 ? 5.109 -24.937 -22.705 1.00 49.38 188 PRO A CA 1
ATOM 1576 C C . PRO A 1 188 ? 6.388 -24.103 -22.535 1.00 49.38 188 PRO A C 1
ATOM 1578 O O . PRO A 1 188 ? 6.343 -23.089 -21.829 1.00 49.38 188 PRO A O 1
ATOM 1581 N N . PRO A 1 189 ? 7.511 -24.508 -23.156 1.00 56.09 189 PRO A N 1
ATOM 1582 C CA . PRO A 1 189 ? 8.738 -23.724 -23.127 1.00 56.09 189 PRO A CA 1
ATOM 1583 C C . PRO A 1 189 ? 8.430 -22.331 -23.677 1.00 56.09 189 PRO A C 1
ATOM 1585 O O . PRO A 1 189 ? 8.039 -22.173 -24.833 1.00 56.09 189 PRO A O 1
ATOM 1588 N N . SER A 1 190 ? 8.510 -21.327 -22.811 1.00 62.22 190 SER A N 1
ATOM 1589 C CA . SER A 1 190 ? 8.428 -19.931 -23.203 1.00 62.22 190 SER A CA 1
ATOM 1590 C C . SER A 1 190 ? 9.845 -19.417 -23.409 1.00 62.22 190 SER A C 1
ATOM 1592 O O . SER A 1 190 ? 10.702 -19.632 -22.554 1.00 62.22 190 SER A O 1
ATOM 1594 N N . SER A 1 191 ? 10.076 -18.713 -24.519 1.00 73.12 191 SER A N 1
ATOM 1595 C CA . SER A 1 191 ? 11.286 -17.911 -24.720 1.00 73.12 191 SER A CA 1
ATOM 1596 C C . SER A 1 191 ? 11.662 -17.139 -23.465 1.00 73.12 191 SER A C 1
ATOM 1598 O O . SER A 1 191 ? 10.780 -16.557 -22.825 1.00 73.12 191 SER A O 1
ATOM 1600 N N . ASP A 1 192 ? 12.957 -17.022 -23.178 1.00 71.06 192 ASP A N 1
ATOM 1601 C CA . ASP A 1 192 ? 13.448 -16.182 -22.088 1.00 71.06 192 ASP A CA 1
ATOM 1602 C C . ASP A 1 192 ? 12.924 -14.747 -22.200 1.00 71.06 192 ASP A C 1
ATOM 1604 O O . ASP A 1 192 ? 12.494 -14.171 -21.203 1.00 71.06 192 ASP A O 1
ATOM 1608 N N . ILE A 1 193 ? 12.822 -14.197 -23.416 1.00 78.44 193 ILE A N 1
ATOM 1609 C CA . ILE A 1 193 ? 12.218 -12.878 -23.656 1.00 78.44 193 ILE A CA 1
ATOM 1610 C C . ILE A 1 193 ? 10.780 -12.872 -23.133 1.00 78.44 193 ILE A C 1
ATOM 1612 O O . ILE A 1 193 ? 10.426 -12.071 -22.271 1.00 78.44 193 ILE A O 1
ATOM 1616 N N . ASN A 1 194 ? 9.957 -13.820 -23.580 1.00 79.25 194 ASN A N 1
ATOM 1617 C CA . ASN A 1 194 ? 8.570 -13.949 -23.131 1.00 79.25 194 ASN A CA 1
ATOM 1618 C C . ASN A 1 194 ? 8.491 -14.143 -21.611 1.00 79.25 194 ASN A C 1
ATOM 1620 O O . ASN A 1 194 ? 7.603 -13.601 -20.961 1.00 79.25 194 ASN A O 1
ATOM 1624 N N . ARG A 1 195 ? 9.453 -14.856 -21.026 1.00 74.62 195 ARG A N 1
ATOM 1625 C CA . ARG A 1 195 ? 9.551 -15.097 -19.590 1.00 74.62 195 ARG A CA 1
ATOM 1626 C C . ARG A 1 195 ? 9.836 -13.812 -18.803 1.00 74.62 195 ARG A C 1
ATOM 1628 O O . ARG A 1 195 ? 9.177 -13.550 -17.792 1.00 74.62 195 ARG A O 1
ATOM 1635 N N . TYR A 1 196 ? 10.749 -12.969 -19.285 1.00 73.81 196 TYR A N 1
ATOM 1636 C CA . TYR A 1 196 ? 11.052 -11.665 -18.687 1.00 73.81 196 TYR A CA 1
ATOM 1637 C C . TYR A 1 196 ? 9.841 -10.721 -18.701 1.00 73.81 196 TYR A C 1
ATOM 1639 O O . TYR A 1 196 ? 9.596 -10.037 -17.698 1.00 73.81 196 TYR A O 1
ATOM 1647 N N . PHE A 1 197 ? 9.039 -10.739 -19.770 1.00 75.69 197 PHE A N 1
ATOM 1648 C CA . PHE A 1 197 ? 7.814 -9.937 -19.878 1.00 75.69 197 PHE A CA 1
ATOM 1649 C C . PHE A 1 197 ? 6.636 -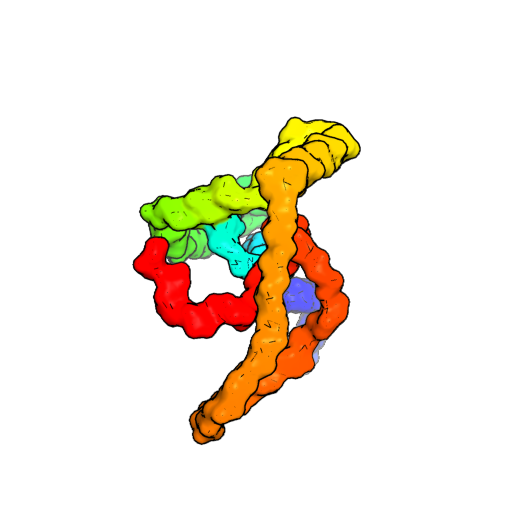10.532 -19.085 1.00 75.69 197 PHE A C 1
ATOM 1651 O O . PHE A 1 197 ? 6.016 -9.796 -18.324 1.00 75.69 197 PHE A O 1
ATOM 1658 N N . ASP A 1 198 ? 6.406 -11.850 -19.124 1.00 73.38 198 ASP A N 1
ATOM 1659 C CA . ASP A 1 198 ? 5.107 -12.434 -18.736 1.00 73.38 198 ASP A CA 1
ATOM 1660 C C . ASP A 1 198 ? 5.128 -13.333 -17.482 1.00 73.38 198 ASP A C 1
ATOM 1662 O O . ASP A 1 198 ? 4.105 -13.499 -16.819 1.00 73.38 198 ASP A O 1
ATOM 1666 N N . ASP A 1 199 ? 6.256 -13.962 -17.135 1.00 65.31 199 ASP A N 1
ATOM 1667 C CA . ASP A 1 199 ? 6.231 -15.082 -16.181 1.00 65.31 199 ASP A CA 1
ATOM 1668 C C . ASP A 1 199 ? 6.078 -14.637 -14.714 1.00 65.31 199 ASP A C 1
ATOM 1670 O O . ASP A 1 199 ? 6.523 -13.559 -14.312 1.00 65.31 199 ASP A O 1
ATOM 1674 N N . ILE A 1 200 ? 5.491 -15.475 -13.855 1.00 54.78 200 ILE A N 1
ATOM 1675 C CA . ILE A 1 200 ? 5.401 -15.155 -12.422 1.00 54.78 200 ILE A CA 1
ATOM 1676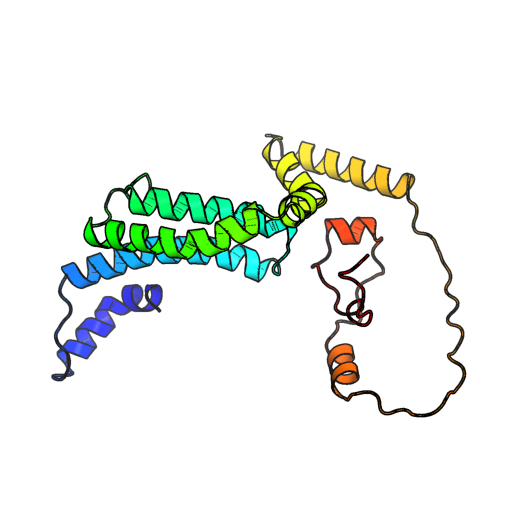 C C . ILE A 1 200 ? 6.783 -15.370 -11.794 1.00 54.78 200 ILE A C 1
ATOM 1678 O O . ILE A 1 200 ? 7.194 -16.500 -11.529 1.00 54.78 200 ILE A O 1
ATOM 1682 N N . ARG A 1 201 ? 7.493 -14.266 -11.565 1.00 53.09 201 ARG A N 1
ATOM 1683 C CA . ARG A 1 201 ? 8.939 -14.234 -11.329 1.00 53.09 201 ARG A CA 1
ATOM 1684 C C . ARG A 1 201 ? 9.367 -14.957 -10.045 1.00 53.09 201 ARG A C 1
ATOM 1686 O O . ARG A 1 201 ? 8.666 -14.953 -9.037 1.00 53.09 201 ARG A O 1
ATOM 1693 N N . VAL A 1 202 ? 10.541 -15.580 -10.141 1.00 43.19 202 VAL A N 1
ATOM 1694 C CA . VAL A 1 202 ? 11.102 -16.674 -9.324 1.00 43.19 202 VAL A CA 1
ATOM 1695 C C . VAL A 1 202 ? 10.475 -18.036 -9.637 1.00 43.19 202 VAL A C 1
ATOM 1697 O O . VAL A 1 202 ? 9.448 -18.434 -9.081 1.00 43.19 202 VAL A O 1
ATOM 1700 N N . ASN A 1 203 ? 11.164 -18.768 -10.514 1.00 39.03 203 ASN A N 1
ATOM 1701 C CA . ASN A 1 203 ? 11.105 -20.221 -10.565 1.00 39.03 203 ASN A CA 1
ATOM 1702 C C . ASN A 1 203 ? 12.217 -20.705 -9.623 1.00 39.03 203 ASN A C 1
ATOM 1704 O O . ASN A 1 203 ? 13.374 -20.350 -9.821 1.00 39.03 203 ASN A O 1
ATOM 1708 N N . ALA A 1 204 ? 11.880 -21.442 -8.565 1.00 40.06 204 ALA A N 1
ATOM 1709 C CA . ALA A 1 204 ? 12.805 -21.810 -7.480 1.00 40.06 204 ALA A CA 1
ATOM 1710 C C . ALA A 1 204 ? 13.902 -22.821 -7.889 1.00 40.06 204 ALA A C 1
ATOM 1712 O O . ALA A 1 204 ? 14.494 -23.472 -7.034 1.00 40.06 204 ALA A O 1
ATOM 1713 N N . ILE A 1 205 ? 14.128 -22.982 -9.192 1.00 45.00 205 ILE A N 1
ATOM 1714 C CA . ILE A 1 205 ? 15.096 -23.908 -9.776 1.00 45.00 205 ILE A CA 1
ATOM 1715 C C . ILE A 1 205 ? 16.514 -23.307 -9.718 1.00 45.00 205 ILE A C 1
ATOM 1717 O O . ILE A 1 205 ? 17.468 -24.058 -9.569 1.00 45.00 205 ILE A O 1
ATOM 1721 N N . ASP A 1 206 ? 16.651 -21.975 -9.692 1.00 42.56 206 ASP A N 1
ATOM 1722 C CA . ASP A 1 206 ? 17.963 -21.299 -9.716 1.00 42.56 206 ASP A CA 1
ATOM 1723 C C . ASP A 1 206 ? 18.547 -20.973 -8.327 1.00 42.56 206 ASP A C 1
ATOM 1725 O O . ASP A 1 206 ? 19.574 -20.314 -8.224 1.00 42.56 206 ASP A O 1
ATOM 1729 N N . MET A 1 207 ? 17.936 -21.442 -7.231 1.00 39.41 207 MET A N 1
ATOM 1730 C CA . MET A 1 207 ? 18.477 -21.237 -5.872 1.00 39.41 207 MET A CA 1
ATOM 1731 C C . MET A 1 207 ? 19.489 -22.311 -5.429 1.00 39.41 207 MET A C 1
ATOM 1733 O O . MET A 1 207 ? 19.860 -22.352 -4.255 1.00 39.41 207 MET A O 1
ATOM 1737 N N . GLU A 1 208 ? 19.922 -23.203 -6.326 1.00 47.03 208 GLU A N 1
ATOM 1738 C CA . GLU A 1 208 ? 20.970 -24.188 -6.011 1.00 47.03 208 GLU A CA 1
ATOM 1739 C C . GLU A 1 208 ? 22.393 -23.617 -6.116 1.00 47.03 208 GLU A C 1
ATOM 1741 O O . GLU A 1 208 ? 23.320 -24.232 -5.586 1.00 47.03 208 GLU A O 1
ATOM 1746 N N . ASP A 1 209 ? 22.573 -22.435 -6.713 1.00 41.66 209 ASP A N 1
ATOM 1747 C CA . ASP A 1 209 ? 23.859 -21.741 -6.692 1.00 41.66 209 ASP A CA 1
ATOM 1748 C C . ASP A 1 209 ? 23.940 -20.820 -5.469 1.00 41.66 209 ASP A C 1
ATOM 1750 O O . ASP A 1 209 ? 23.128 -19.918 -5.297 1.00 41.66 209 ASP A O 1
ATOM 1754 N N . LEU A 1 210 ? 24.902 -21.058 -4.579 1.00 41.91 210 LEU A N 1
ATOM 1755 C CA . LEU A 1 210 ? 25.098 -20.274 -3.352 1.00 41.91 210 LEU A CA 1
ATOM 1756 C C . LEU A 1 210 ? 25.805 -18.931 -3.607 1.00 41.91 210 LEU A C 1
ATOM 1758 O O . LEU A 1 210 ? 25.856 -18.106 -2.695 1.00 41.91 210 LEU A O 1
ATOM 1762 N N . ASN A 1 211 ? 26.307 -18.696 -4.825 1.00 40.69 211 ASN A N 1
ATOM 1763 C CA . ASN A 1 211 ? 27.073 -17.499 -5.182 1.00 40.69 211 ASN A CA 1
ATOM 1764 C C . ASN A 1 211 ? 26.312 -16.478 -6.041 1.00 40.69 211 ASN A C 1
ATOM 1766 O O . ASN A 1 211 ? 26.883 -15.449 -6.388 1.00 40.69 211 ASN A O 1
ATOM 1770 N N . TRP A 1 212 ? 25.023 -16.687 -6.320 1.00 46.00 212 TRP A N 1
ATOM 1771 C CA . TRP A 1 212 ? 24.227 -15.812 -7.199 1.00 46.00 212 TRP A CA 1
ATOM 1772 C C . TRP A 1 212 ? 24.125 -14.338 -6.760 1.00 46.00 212 TRP A C 1
ATOM 1774 O O . TRP A 1 212 ? 23.643 -13.502 -7.520 1.00 46.00 212 TRP A O 1
ATOM 1784 N N . LEU A 1 213 ? 24.535 -14.018 -5.528 1.00 31.72 213 LEU A N 1
ATOM 1785 C CA . LEU A 1 213 ? 24.466 -12.675 -4.950 1.00 31.72 213 LEU A CA 1
ATOM 1786 C C . LEU A 1 213 ? 25.805 -11.912 -4.963 1.00 31.72 213 LEU A C 1
ATOM 1788 O O . LEU A 1 213 ? 25.832 -10.775 -4.496 1.00 31.72 213 LEU A O 1
ATOM 1792 N N . PHE A 1 214 ? 26.903 -12.529 -5.421 1.00 34.09 214 PHE A N 1
ATOM 1793 C CA . PHE A 1 214 ? 28.266 -11.994 -5.271 1.00 34.09 214 PHE A CA 1
ATOM 1794 C C . PHE A 1 214 ? 29.117 -11.975 -6.555 1.00 34.09 214 PHE A C 1
ATOM 1796 O O . PHE A 1 214 ? 30.341 -11.893 -6.450 1.00 34.09 214 PHE A O 1
ATOM 1803 N N . GLU A 1 215 ? 28.508 -12.001 -7.742 1.00 33.34 215 GLU A N 1
ATOM 1804 C CA . GLU A 1 215 ? 29.195 -11.617 -8.992 1.00 33.34 215 GLU A CA 1
ATOM 1805 C C . GLU A 1 215 ? 28.844 -10.191 -9.427 1.00 33.34 215 GLU A C 1
ATOM 1807 O O . GLU A 1 215 ? 27.648 -9.822 -9.365 1.00 33.34 215 GLU A O 1
#

Nearest PDB structures (foldseek):
  6dhz-assembly1_D-2  TM=5.208E-01  e=4.884E+00  Escherichia coli

Organism: Talaromyces stipitatus (strain ATCC 10500 / CBS 375.48 / QM 6759 / NRRL 1006) (NCBI:txid441959)

Sequence (215 aa):
MLSNALKSRTQIEKFIHYETDFSPFSQKDWTRLSQIHIILSKFNEFTLFVSERKPQISLTVLIYYELYNLLHDAAERKEDFADIDEDIASAVRESINKYMKYYTFMDISNTYYTALILDPRVKADLLLYELDDEDTGRKILKVLRDNLHEKYPETTDQRTMAEPPEHTHKKQKAGSWMLRRLQPQDKPPSSDINRYFDDIRVNAIDMEDLNWLFE